Protein AF-A0A949AJJ7-F1 (afdb_monomer_lite)

Structure (mmCIF, N/CA/C/O backbone):
data_AF-A0A949AJJ7-F1
#
_entry.id   AF-A0A949AJJ7-F1
#
loop_
_atom_site.group_PDB
_atom_site.id
_atom_site.type_symbol
_atom_site.label_atom_id
_atom_site.label_alt_id
_atom_site.label_comp_id
_atom_site.label_asym_id
_atom_site.label_entity_id
_atom_site.label_seq_id
_atom_site.pdbx_PDB_ins_code
_atom_site.Cartn_x
_atom_site.Cartn_y
_atom_site.Cartn_z
_atom_site.occupancy
_atom_site.B_iso_or_equiv
_atom_site.auth_seq_id
_atom_site.auth_comp_id
_atom_site.auth_asym_id
_atom_site.auth_atom_id
_atom_site.pdbx_PDB_model_num
ATOM 1 N N . VAL A 1 1 ? 8.429 0.109 -3.613 1.00 71.19 1 VAL A N 1
ATOM 2 C CA . VAL A 1 1 ? 9.277 0.999 -2.785 1.00 71.19 1 VAL A CA 1
ATOM 3 C C . VAL A 1 1 ? 9.695 0.328 -1.485 1.00 71.19 1 VAL A C 1
ATOM 5 O O . VAL A 1 1 ? 10.880 0.105 -1.326 1.00 71.19 1 VAL A O 1
ATOM 8 N N . SER A 1 2 ? 8.777 -0.095 -0.610 1.00 69.06 2 SER A N 1
ATOM 9 C CA . SER A 1 2 ? 9.140 -0.701 0.688 1.00 69.06 2 SER A CA 1
ATOM 10 C C . SER A 1 2 ? 9.961 -1.994 0.579 1.00 69.06 2 SER A C 1
ATOM 12 O O . SER A 1 2 ? 10.876 -2.199 1.363 1.00 69.06 2 SER A O 1
ATOM 14 N N . ILE A 1 3 ? 9.697 -2.833 -0.430 1.00 7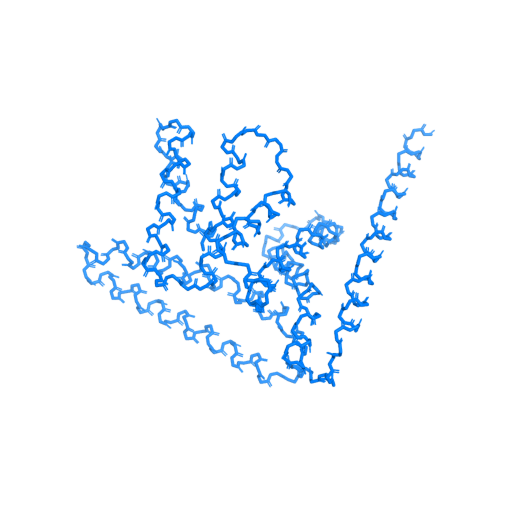3.50 3 ILE A N 1
ATOM 15 C CA . ILE A 1 3 ? 10.516 -4.030 -0.711 1.00 73.50 3 ILE A CA 1
ATOM 16 C C . ILE A 1 3 ? 11.937 -3.627 -1.114 1.00 73.50 3 ILE A C 1
ATOM 18 O O . ILE A 1 3 ? 12.900 -4.139 -0.562 1.00 73.50 3 ILE A O 1
ATOM 22 N N . VAL A 1 4 ? 12.059 -2.654 -2.021 1.00 73.62 4 VAL A N 1
ATOM 23 C CA . VAL A 1 4 ? 13.347 -2.108 -2.475 1.00 73.62 4 VAL A CA 1
ATOM 24 C C . VAL A 1 4 ? 14.113 -1.499 -1.292 1.00 73.62 4 VAL A C 1
ATOM 26 O O . VAL A 1 4 ? 15.288 -1.790 -1.102 1.00 73.62 4 VAL A O 1
ATOM 29 N N . ALA A 1 5 ? 13.427 -0.730 -0.440 1.00 71.19 5 ALA A N 1
ATOM 30 C CA . ALA A 1 5 ? 13.982 -0.188 0.797 1.00 71.19 5 ALA A CA 1
ATOM 31 C C . ALA A 1 5 ? 14.486 -1.295 1.731 1.00 71.19 5 ALA A C 1
ATOM 33 O O . ALA A 1 5 ? 15.585 -1.187 2.263 1.00 71.19 5 ALA A O 1
ATOM 34 N N . GLY A 1 6 ? 13.710 -2.370 1.902 1.00 68.88 6 GLY A N 1
ATOM 35 C CA . GLY A 1 6 ? 14.094 -3.536 2.695 1.00 68.88 6 GLY A CA 1
ATOM 36 C C . GLY A 1 6 ? 15.325 -4.250 2.136 1.00 68.88 6 GLY A C 1
ATOM 37 O O . GLY A 1 6 ? 16.236 -4.563 2.897 1.00 68.88 6 GLY A O 1
ATOM 38 N N . CYS A 1 7 ? 15.396 -4.448 0.817 1.00 72.94 7 CYS A N 1
ATOM 39 C CA . CYS A 1 7 ? 16.563 -5.024 0.148 1.00 72.94 7 CYS A CA 1
ATOM 40 C C . CYS A 1 7 ? 17.815 -4.165 0.359 1.00 72.94 7 CYS A C 1
ATOM 42 O O . CYS A 1 7 ? 18.849 -4.693 0.762 1.00 72.94 7 CYS A O 1
ATOM 44 N N . PHE A 1 8 ? 17.721 -2.847 0.165 1.00 74.19 8 PHE A N 1
ATOM 45 C CA . PHE A 1 8 ? 18.841 -1.938 0.415 1.00 74.19 8 PHE A CA 1
ATOM 46 C C . PHE A 1 8 ? 19.249 -1.914 1.885 1.00 74.19 8 PHE A C 1
ATOM 48 O O . PHE A 1 8 ? 20.431 -2.025 2.197 1.00 74.19 8 PHE A O 1
ATOM 55 N N . TYR A 1 9 ? 18.284 -1.834 2.800 1.00 72.12 9 TYR A N 1
ATOM 56 C CA . TYR A 1 9 ? 18.560 -1.865 4.230 1.00 72.12 9 TYR A CA 1
ATOM 57 C C . TYR A 1 9 ? 19.260 -3.169 4.640 1.00 72.12 9 TYR A C 1
ATOM 59 O O . TYR A 1 9 ? 20.210 -3.144 5.421 1.00 72.12 9 TYR A O 1
ATOM 67 N N . MET A 1 10 ? 18.839 -4.309 4.083 1.00 70.06 10 MET A N 1
ATOM 68 C CA . MET A 1 10 ? 19.471 -5.608 4.316 1.00 70.06 10 MET A CA 1
ATOM 69 C C . MET A 1 10 ? 20.881 -5.677 3.718 1.00 70.06 10 MET A C 1
ATOM 71 O O . MET A 1 10 ? 21.786 -6.170 4.383 1.00 70.06 10 MET A O 1
ATOM 75 N N . PHE A 1 11 ? 21.096 -5.122 2.524 1.00 73.75 11 PHE A N 1
ATOM 76 C CA . PHE A 1 11 ? 22.423 -5.006 1.917 1.00 73.75 11 PHE A CA 1
ATOM 77 C C . PHE A 1 11 ? 23.372 -4.177 2.796 1.00 73.75 11 PHE A C 1
ATOM 79 O O . PHE A 1 11 ? 24.452 -4.637 3.163 1.00 73.75 11 PHE A O 1
ATOM 86 N N . PHE A 1 12 ? 22.933 -3.002 3.254 1.00 68.38 12 PHE A N 1
ATOM 87 C CA . PHE A 1 12 ? 23.712 -2.181 4.183 1.00 68.38 12 PHE A CA 1
ATOM 88 C C . PHE A 1 12 ? 23.853 -2.811 5.569 1.00 68.38 12 PHE A C 1
ATOM 90 O O . PHE A 1 12 ? 24.781 -2.467 6.297 1.00 68.38 12 PHE A O 1
ATOM 97 N N . ARG A 1 13 ? 22.982 -3.749 5.963 1.00 64.81 13 ARG A N 1
ATOM 98 C CA . ARG A 1 13 ? 23.118 -4.483 7.228 1.00 64.81 13 ARG A CA 1
ATOM 99 C C . ARG A 1 13 ? 24.373 -5.357 7.248 1.00 64.81 13 ARG A C 1
ATOM 101 O O . ARG A 1 13 ? 24.960 -5.467 8.321 1.00 64.81 13 ARG A O 1
ATOM 108 N N . ILE A 1 14 ? 24.777 -5.906 6.101 1.00 68.94 14 ILE A N 1
ATOM 109 C CA . ILE A 1 14 ? 25.969 -6.759 5.945 1.00 68.94 14 ILE A CA 1
ATOM 110 C C . ILE A 1 14 ? 27.259 -5.953 6.181 1.00 68.94 14 ILE A C 1
ATOM 112 O O . ILE A 1 14 ? 28.246 -6.493 6.668 1.00 68.94 14 ILE A O 1
ATOM 116 N N . LEU A 1 15 ? 27.238 -4.643 5.918 1.00 69.56 15 LEU A N 1
ATOM 117 C CA . LEU A 1 15 ? 28.368 -3.751 6.178 1.00 69.56 15 LEU A CA 1
ATOM 118 C C . LEU A 1 15 ? 28.414 -3.324 7.666 1.00 69.56 15 LEU A C 1
ATOM 120 O O . LEU A 1 15 ? 27.376 -2.943 8.229 1.00 69.56 15 LEU A O 1
ATOM 124 N N . PRO A 1 16 ? 29.588 -3.317 8.328 1.00 63.25 16 PRO A N 1
ATOM 125 C CA . PRO A 1 16 ? 29.749 -2.909 9.729 1.00 63.25 16 PRO A CA 1
ATOM 126 C C . PRO A 1 16 ? 29.735 -1.374 9.886 1.00 63.25 16 PRO A C 1
ATOM 128 O O . PRO A 1 16 ? 30.702 -0.758 10.313 1.00 63.25 16 PRO A O 1
ATOM 131 N N . ILE A 1 17 ? 28.631 -0.732 9.496 1.00 74.75 17 ILE A N 1
ATOM 132 C CA . ILE A 1 17 ? 28.455 0.730 9.508 1.00 74.75 17 ILE A CA 1
ATOM 133 C C . ILE A 1 17 ? 27.522 1.159 10.662 1.00 74.75 17 ILE A C 1
ATOM 135 O O . ILE A 1 17 ? 26.619 0.416 11.061 1.00 74.75 17 ILE A O 1
ATOM 139 N N . ASN A 1 18 ? 27.684 2.385 11.172 1.00 77.38 18 ASN A N 1
ATOM 140 C CA . ASN A 1 18 ? 26.778 2.987 12.159 1.00 77.38 18 ASN A CA 1
ATOM 141 C C . ASN A 1 18 ? 25.320 3.045 11.657 1.00 77.38 18 ASN A C 1
ATOM 143 O O . ASN A 1 18 ? 25.056 3.366 10.495 1.00 77.38 18 ASN A O 1
ATOM 147 N N . ARG A 1 19 ? 24.350 2.797 12.555 1.00 72.19 19 ARG A N 1
ATOM 148 C CA . ARG A 1 19 ? 22.903 2.747 12.237 1.00 72.19 19 ARG A CA 1
ATOM 149 C C . ARG A 1 19 ? 22.411 3.971 11.452 1.00 72.19 19 ARG A C 1
ATOM 151 O O . ARG A 1 19 ? 21.684 3.813 10.474 1.00 72.19 19 ARG A O 1
ATOM 158 N N . LYS A 1 20 ? 22.858 5.174 11.834 1.00 77.62 20 LYS A N 1
ATOM 159 C CA . LYS A 1 20 ? 22.484 6.441 11.178 1.00 77.62 20 LYS A CA 1
ATOM 160 C C . LYS A 1 20 ? 22.962 6.515 9.722 1.00 77.62 20 LYS A C 1
ATOM 162 O O . LYS A 1 20 ? 22.193 6.892 8.846 1.00 77.62 20 LYS A O 1
ATOM 167 N N . CYS A 1 21 ? 24.189 6.080 9.439 1.00 78.44 21 CYS A N 1
ATOM 168 C CA . CYS A 1 21 ? 24.739 6.080 8.081 1.00 78.44 21 CYS A CA 1
ATOM 169 C C . CYS A 1 21 ? 24.027 5.067 7.167 1.00 78.44 21 CYS A C 1
ATOM 171 O O . CYS A 1 21 ? 23.777 5.374 6.003 1.00 78.44 21 CYS A O 1
ATOM 173 N N . LYS A 1 22 ? 23.620 3.900 7.692 1.00 78.38 22 LYS A N 1
ATOM 174 C CA . LYS A 1 22 ? 22.804 2.922 6.938 1.00 78.38 22 LYS A CA 1
ATOM 175 C C . LYS A 1 22 ? 21.455 3.510 6.522 1.00 78.38 22 LYS A C 1
ATOM 177 O O . LYS A 1 22 ? 21.022 3.345 5.383 1.00 78.38 22 LYS A O 1
ATOM 182 N N . LEU A 1 23 ? 20.810 4.222 7.445 1.00 77.12 23 LEU A N 1
ATOM 183 C CA . LEU A 1 23 ? 19.541 4.906 7.210 1.00 77.12 23 LEU A CA 1
ATOM 184 C C . LEU A 1 23 ? 19.667 5.996 6.144 1.00 77.12 23 LEU A C 1
ATOM 186 O O . LEU A 1 23 ? 18.913 5.978 5.175 1.00 77.12 23 LEU A O 1
ATOM 190 N N . ILE A 1 24 ? 20.657 6.882 6.274 1.00 83.00 24 ILE A N 1
ATOM 191 C CA . ILE A 1 24 ? 20.912 7.951 5.297 1.00 83.00 24 ILE A CA 1
ATOM 192 C C . ILE A 1 24 ? 21.184 7.361 3.909 1.00 83.00 24 ILE A C 1
ATOM 194 O O . ILE A 1 24 ? 20.590 7.798 2.927 1.00 83.00 24 ILE A O 1
ATOM 198 N N . SER A 1 25 ? 22.014 6.319 3.821 1.00 81.06 25 SER A N 1
ATOM 199 C CA . SER A 1 25 ? 22.319 5.672 2.542 1.00 81.06 25 SER A CA 1
ATOM 200 C C . SER A 1 25 ? 21.083 5.027 1.900 1.00 81.06 25 SER A C 1
ATOM 202 O O . SER A 1 25 ? 20.861 5.165 0.697 1.00 81.06 25 SER A O 1
ATOM 204 N N . THR A 1 26 ? 20.214 4.412 2.709 1.00 82.62 26 THR A N 1
ATOM 205 C CA . THR A 1 26 ? 18.933 3.861 2.235 1.00 82.62 26 THR A CA 1
ATOM 206 C C . THR A 1 26 ? 18.016 4.965 1.698 1.00 82.62 26 THR A C 1
ATOM 208 O O . THR A 1 26 ? 17.399 4.787 0.650 1.00 82.62 26 THR A O 1
ATOM 211 N N . VAL A 1 27 ? 17.944 6.122 2.367 1.00 84.56 27 VAL A N 1
ATOM 212 C CA . VAL A 1 27 ? 17.150 7.277 1.907 1.00 84.56 27 VAL A CA 1
ATOM 213 C C . VAL A 1 27 ? 17.670 7.811 0.571 1.00 84.56 27 VAL A C 1
ATOM 215 O O . VAL A 1 27 ? 16.876 8.014 -0.345 1.00 84.56 27 VAL A O 1
ATOM 218 N N . ILE A 1 28 ? 18.988 7.975 0.426 1.00 86.25 28 ILE A N 1
ATOM 219 C CA . ILE A 1 28 ? 19.611 8.432 -0.828 1.00 86.25 28 ILE A CA 1
ATOM 220 C C . ILE A 1 28 ? 19.280 7.469 -1.976 1.00 86.25 28 ILE A C 1
ATOM 222 O O . ILE A 1 28 ? 18.846 7.904 -3.042 1.00 86.25 28 ILE A O 1
ATOM 226 N N . MET A 1 29 ? 19.403 6.159 -1.748 1.00 82.50 29 MET A N 1
ATOM 227 C CA . MET A 1 29 ? 19.059 5.148 -2.753 1.00 82.50 29 MET A CA 1
ATOM 228 C C . MET A 1 29 ? 17.575 5.164 -3.135 1.00 82.50 29 MET A C 1
ATOM 230 O O . MET A 1 29 ? 17.235 4.972 -4.301 1.00 82.50 29 MET A O 1
ATOM 234 N N . LEU A 1 30 ? 16.675 5.420 -2.184 1.00 84.00 30 LEU A N 1
ATOM 235 C CA . LEU A 1 30 ? 15.245 5.539 -2.476 1.00 84.00 30 LEU A CA 1
ATOM 236 C C . LEU A 1 30 ?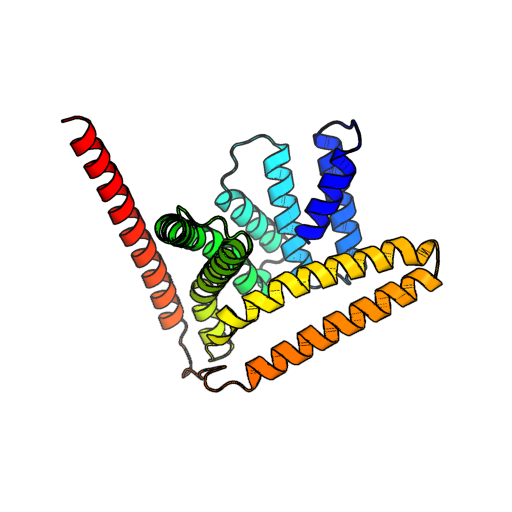 14.917 6.773 -3.320 1.00 84.00 30 LEU A C 1
ATOM 238 O O . LEU A 1 30 ? 14.052 6.693 -4.194 1.00 84.00 30 LEU A O 1
ATOM 242 N N . LEU A 1 31 ? 15.611 7.890 -3.095 1.00 85.50 31 LEU A N 1
ATOM 243 C CA . LEU A 1 31 ? 15.480 9.085 -3.928 1.00 85.50 31 LEU A CA 1
ATOM 244 C C . LEU A 1 31 ? 16.012 8.835 -5.343 1.00 85.50 31 LEU A C 1
ATOM 246 O O . LEU A 1 31 ? 15.333 9.176 -6.309 1.00 85.50 31 LEU A O 1
ATOM 250 N N . ALA A 1 32 ? 17.155 8.158 -5.480 1.00 83.06 32 ALA A N 1
ATOM 251 C CA . ALA A 1 32 ? 17.673 7.742 -6.783 1.00 83.06 32 ALA A CA 1
ATOM 252 C C . ALA A 1 32 ? 16.682 6.817 -7.515 1.00 83.06 32 ALA A C 1
ATOM 254 O O . ALA A 1 32 ? 16.352 7.055 -8.675 1.00 83.06 32 ALA A O 1
ATOM 255 N N . TYR A 1 33 ? 16.119 5.822 -6.820 1.00 81.75 33 TYR A N 1
ATOM 256 C CA . TYR A 1 33 ? 15.073 4.950 -7.366 1.00 81.75 33 TYR A CA 1
ATOM 257 C C . TYR A 1 33 ? 13.841 5.742 -7.835 1.00 81.75 33 TYR A C 1
ATOM 259 O O . TYR A 1 33 ? 13.283 5.452 -8.890 1.00 81.75 33 TYR A O 1
ATOM 267 N N . MET A 1 34 ? 13.411 6.754 -7.077 1.00 84.69 34 MET A N 1
ATOM 268 C CA . MET A 1 34 ? 12.271 7.598 -7.447 1.00 84.69 34 MET A CA 1
ATOM 269 C C . MET A 1 34 ? 12.509 8.366 -8.756 1.00 84.69 34 MET A C 1
ATOM 271 O O . MET A 1 34 ? 11.575 8.505 -9.545 1.00 84.69 34 MET A O 1
ATOM 275 N N . ILE A 1 35 ? 13.740 8.830 -8.990 1.00 83.50 35 ILE A N 1
ATOM 276 C CA . ILE A 1 35 ? 14.135 9.520 -10.227 1.00 83.50 35 ILE A CA 1
ATOM 277 C C . ILE A 1 35 ? 14.135 8.541 -11.409 1.00 83.50 35 ILE A C 1
ATOM 279 O O . ILE A 1 35 ? 13.588 8.854 -12.461 1.00 83.50 35 ILE A O 1
ATOM 283 N N . VAL A 1 36 ? 14.673 7.330 -11.222 1.00 79.06 36 VAL A N 1
ATOM 284 C CA . VAL A 1 36 ? 14.736 6.295 -12.274 1.00 79.06 36 VAL A CA 1
ATOM 285 C C . VAL A 1 36 ? 13.344 5.838 -12.729 1.00 79.06 36 VAL A C 1
ATOM 287 O O . VAL A 1 36 ? 13.151 5.536 -13.900 1.00 79.06 36 VAL A O 1
ATOM 290 N N . VAL A 1 37 ? 12.356 5.799 -11.828 1.00 76.38 37 VAL A N 1
ATOM 291 C CA . VAL A 1 37 ? 10.984 5.329 -12.126 1.00 76.38 37 VAL A CA 1
ATOM 292 C C . VAL A 1 37 ? 10.052 6.474 -12.575 1.00 76.38 37 VAL A C 1
ATOM 294 O O . VAL A 1 37 ? 8.833 6.385 -12.433 1.00 76.38 37 VAL A O 1
ATOM 297 N N . GLU A 1 38 ? 10.613 7.557 -13.124 1.00 71.06 38 GLU A N 1
ATOM 298 C CA . GLU A 1 38 ? 9.875 8.685 -13.724 1.00 71.06 38 GLU A CA 1
ATOM 299 C C . GLU A 1 38 ? 8.872 9.364 -12.771 1.00 71.06 38 GLU A C 1
ATOM 301 O O . GLU A 1 38 ? 7.767 9.721 -13.176 1.00 71.06 38 GLU A O 1
ATOM 306 N N . THR A 1 39 ? 9.214 9.486 -11.480 1.00 73.56 39 THR A N 1
ATOM 307 C CA . THR A 1 39 ? 8.451 10.271 -10.482 1.00 73.56 39 THR A CA 1
ATOM 308 C C . THR A 1 39 ? 6.927 10.074 -10.520 1.00 73.56 39 THR A C 1
ATOM 310 O O . THR A 1 39 ? 6.148 10.994 -10.265 1.00 73.56 39 THR A O 1
ATOM 313 N N . ARG A 1 40 ? 6.459 8.845 -10.782 1.00 79.56 40 ARG A N 1
ATOM 314 C CA . ARG A 1 40 ? 5.019 8.545 -10.793 1.00 79.56 40 ARG A CA 1
ATOM 315 C C . ARG A 1 40 ? 4.389 8.906 -9.437 1.00 79.56 40 ARG A C 1
ATOM 317 O O . ARG A 1 40 ? 4.968 8.553 -8.404 1.00 79.56 40 ARG A O 1
ATOM 324 N N . PRO A 1 41 ? 3.173 9.487 -9.388 1.00 75.56 41 PRO A N 1
ATOM 325 C CA . PRO A 1 41 ? 2.551 9.938 -8.135 1.00 75.56 41 PRO A CA 1
ATOM 326 C C . PRO A 1 41 ? 2.469 8.859 -7.042 1.00 75.56 41 PRO A C 1
ATOM 328 O O . PRO A 1 41 ? 2.693 9.126 -5.863 1.00 75.56 41 PRO A O 1
ATOM 331 N N . SER A 1 42 ? 2.214 7.605 -7.430 1.00 78.94 42 SER A N 1
ATOM 332 C CA . SER A 1 42 ? 2.205 6.463 -6.504 1.00 78.94 42 SER A CA 1
ATOM 333 C C . SER A 1 42 ? 3.586 6.174 -5.897 1.00 78.94 42 SER A C 1
ATOM 335 O O . SER A 1 42 ? 3.675 5.831 -4.717 1.00 78.94 42 SER A O 1
ATOM 337 N N . VAL A 1 43 ? 4.660 6.348 -6.675 1.00 81.38 43 VAL A N 1
ATOM 338 C CA . VAL A 1 43 ? 6.040 6.133 -6.221 1.00 81.38 43 VAL A CA 1
ATOM 339 C C . VAL A 1 43 ? 6.462 7.246 -5.273 1.00 81.38 43 VAL A C 1
ATOM 341 O O . VAL A 1 43 ? 6.981 6.929 -4.210 1.00 81.38 43 VAL A O 1
ATOM 344 N N . ILE A 1 44 ? 6.168 8.514 -5.586 1.00 83.06 44 ILE A N 1
ATOM 345 C CA . ILE A 1 44 ? 6.479 9.658 -4.709 1.00 83.06 44 ILE A CA 1
ATOM 346 C C . ILE A 1 44 ? 5.883 9.442 -3.316 1.00 83.06 44 ILE A C 1
ATOM 348 O O . ILE A 1 44 ? 6.607 9.480 -2.322 1.00 83.06 44 ILE A O 1
ATOM 352 N N . ARG A 1 45 ? 4.579 9.143 -3.233 1.00 82.19 45 ARG A N 1
ATOM 353 C CA . ARG A 1 45 ? 3.902 8.923 -1.944 1.00 82.19 45 ARG A CA 1
ATOM 354 C C . ARG A 1 45 ? 4.520 7.765 -1.170 1.00 82.19 45 ARG A C 1
ATOM 356 O O . ARG A 1 45 ? 4.844 7.916 0.004 1.00 82.19 45 ARG A O 1
ATOM 363 N N . ALA A 1 46 ? 4.748 6.633 -1.835 1.00 80.69 46 ALA A N 1
ATOM 364 C CA . ALA A 1 46 ? 5.362 5.469 -1.208 1.00 80.69 46 ALA A CA 1
ATOM 365 C C . ALA A 1 46 ? 6.803 5.745 -0.734 1.00 80.69 46 ALA A C 1
ATOM 367 O O . ALA A 1 46 ? 7.203 5.242 0.316 1.00 80.69 46 ALA A O 1
ATOM 368 N N . THR A 1 47 ? 7.575 6.552 -1.466 1.00 84.62 47 THR A N 1
ATOM 369 C CA . THR A 1 47 ? 8.924 6.990 -1.078 1.00 84.62 47 THR A CA 1
ATOM 370 C C . THR A 1 47 ? 8.872 7.901 0.142 1.00 84.62 47 THR A C 1
ATOM 372 O O . THR A 1 47 ? 9.549 7.609 1.123 1.00 84.62 47 THR A O 1
ATOM 375 N N . VAL A 1 48 ? 8.017 8.929 0.150 1.00 86.00 48 VAL A N 1
ATOM 376 C CA . VAL A 1 48 ? 7.868 9.843 1.298 1.00 86.00 48 VAL A CA 1
ATOM 377 C C . VAL A 1 48 ? 7.409 9.098 2.555 1.00 86.00 48 VAL A C 1
ATOM 379 O O . VAL A 1 48 ? 7.986 9.289 3.626 1.00 86.00 48 VAL A O 1
ATOM 382 N N . MET A 1 49 ? 6.437 8.190 2.432 1.00 82.69 49 MET A N 1
ATOM 383 C CA . MET A 1 49 ? 5.998 7.318 3.530 1.00 82.69 49 MET A CA 1
ATOM 384 C C . MET A 1 49 ? 7.130 6.418 4.043 1.00 82.69 49 MET A C 1
ATOM 386 O O . MET A 1 49 ? 7.306 6.249 5.245 1.00 82.69 49 MET A O 1
ATOM 390 N N . THR A 1 50 ? 7.929 5.843 3.142 1.00 83.06 50 THR A N 1
ATOM 391 C CA . THR A 1 50 ? 9.049 4.979 3.543 1.00 83.06 50 THR A CA 1
ATOM 392 C C . THR A 1 50 ? 10.133 5.784 4.263 1.00 83.06 50 THR A C 1
ATOM 394 O O . THR A 1 50 ? 10.634 5.343 5.293 1.00 83.06 50 THR A O 1
ATOM 397 N N . ILE A 1 51 ? 10.466 6.979 3.769 1.00 86.25 51 ILE A N 1
ATOM 398 C CA . ILE A 1 51 ? 11.459 7.867 4.388 1.00 86.25 51 ILE A CA 1
ATOM 399 C C . ILE A 1 51 ? 11.001 8.308 5.780 1.00 86.25 51 ILE A C 1
ATOM 401 O O . ILE A 1 51 ? 11.787 8.256 6.718 1.00 86.25 51 ILE A O 1
ATOM 405 N N . THR A 1 52 ? 9.737 8.698 5.943 1.00 83.62 52 THR A N 1
ATOM 406 C CA . THR A 1 52 ? 9.200 9.120 7.248 1.00 83.62 52 THR A CA 1
ATOM 407 C C . THR A 1 52 ? 9.236 8.000 8.282 1.00 83.62 52 THR A C 1
ATOM 409 O O . THR A 1 52 ? 9.692 8.231 9.399 1.00 83.62 52 THR A O 1
ATOM 412 N N . VAL A 1 53 ? 8.874 6.769 7.906 1.00 80.81 53 VAL A N 1
ATOM 413 C CA . VAL A 1 53 ? 9.018 5.599 8.790 1.00 80.81 53 VAL A CA 1
ATOM 414 C C . VAL A 1 53 ? 10.486 5.339 9.144 1.00 80.81 53 VAL A C 1
ATOM 416 O O . VAL A 1 53 ? 10.806 5.104 10.308 1.00 80.81 53 VAL A O 1
ATOM 419 N N . LEU A 1 54 ? 11.397 5.416 8.169 1.00 79.75 54 LEU A N 1
ATOM 420 C CA . LEU A 1 54 ? 12.835 5.252 8.407 1.00 79.75 54 LEU A CA 1
ATOM 421 C C . LEU A 1 54 ? 13.386 6.327 9.357 1.00 79.75 54 LEU A C 1
ATOM 423 O O . LEU A 1 54 ? 14.177 6.005 10.241 1.00 79.75 54 LEU A O 1
ATOM 427 N N . LEU A 1 55 ? 12.944 7.578 9.227 1.00 81.44 55 LEU A N 1
ATOM 428 C CA . LEU A 1 55 ? 13.296 8.661 10.148 1.00 81.44 55 LEU A CA 1
ATOM 429 C C . LEU A 1 55 ? 12.756 8.406 11.559 1.00 81.44 55 LEU A C 1
ATOM 431 O O . LEU A 1 55 ? 13.487 8.611 12.523 1.00 81.44 55 LEU A O 1
ATOM 435 N N . GLY A 1 56 ? 11.527 7.900 11.694 1.00 75.62 56 GLY A N 1
ATOM 436 C CA . GLY A 1 56 ? 10.971 7.491 12.987 1.00 75.62 56 GLY A CA 1
ATOM 437 C C . GLY A 1 56 ? 11.840 6.448 13.692 1.00 75.62 56 GLY A C 1
ATOM 438 O O . GLY A 1 56 ? 12.173 6.608 14.865 1.00 75.62 56 GLY A O 1
ATOM 439 N N . ILE A 1 57 ? 12.305 5.441 12.945 1.00 74.81 57 ILE A N 1
ATOM 440 C CA . ILE A 1 57 ? 13.243 4.423 13.443 1.00 74.81 57 ILE A CA 1
ATOM 441 C C . ILE A 1 57 ? 14.599 5.050 13.808 1.00 74.81 57 ILE A C 1
ATOM 443 O O . ILE A 1 57 ? 15.194 4.684 14.819 1.00 74.81 57 ILE A O 1
ATOM 447 N N . ALA A 1 58 ? 15.096 6.001 13.008 1.00 74.44 58 ALA A N 1
ATOM 448 C CA . ALA A 1 58 ? 16.379 6.674 13.231 1.00 74.44 58 ALA A CA 1
ATOM 449 C C . ALA A 1 58 ? 16.428 7.479 14.536 1.00 74.44 58 ALA A C 1
ATOM 451 O O . ALA A 1 58 ? 17.499 7.635 15.123 1.00 74.44 58 ALA A O 1
ATOM 452 N N . ILE A 1 59 ? 15.279 8.007 14.954 1.00 78.50 59 ILE A N 1
ATOM 453 C CA . ILE A 1 59 ? 15.132 8.839 16.150 1.00 78.50 59 ILE A CA 1
ATOM 454 C C . ILE A 1 59 ? 14.992 7.961 17.416 1.00 78.50 59 ILE A C 1
ATOM 456 O O . ILE A 1 59 ? 14.921 8.500 18.513 1.00 78.50 59 ILE A O 1
ATOM 460 N N . GLU A 1 60 ? 14.992 6.621 17.288 1.00 64.06 60 GLU A N 1
ATOM 461 C CA . GLU A 1 60 ? 14.853 5.633 18.386 1.00 64.06 60 GLU A CA 1
ATOM 462 C C . GLU A 1 60 ? 13.667 5.911 19.329 1.00 64.06 60 GLU A C 1
ATOM 464 O O . GLU A 1 60 ? 13.605 5.430 20.458 1.00 64.06 60 GLU A O 1
ATOM 469 N N . ARG A 1 61 ? 12.684 6.674 18.850 1.00 58.75 61 ARG A N 1
ATOM 470 C CA . ARG A 1 61 ? 11.470 6.998 19.588 1.00 58.75 61 ARG A CA 1
ATOM 471 C C . ARG A 1 61 ? 10.432 5.929 19.287 1.00 58.75 61 ARG A C 1
ATOM 473 O O . ARG A 1 61 ? 10.278 5.553 18.121 1.00 58.75 61 ARG A O 1
ATOM 480 N N . GLU A 1 62 ? 9.700 5.494 20.314 1.00 55.78 62 GLU A N 1
ATOM 481 C CA . GLU A 1 62 ? 8.461 4.718 20.176 1.00 55.78 62 GLU A CA 1
ATOM 482 C C . GLU A 1 62 ? 7.462 5.540 19.362 1.00 55.78 62 GLU A C 1
ATOM 484 O O . GLU A 1 62 ? 6.667 6.327 19.869 1.00 55.78 62 GLU A O 1
ATOM 489 N N . SER A 1 63 ? 7.611 5.471 18.049 1.00 59.16 63 SER A N 1
ATOM 490 C CA . SER A 1 63 ? 6.823 6.239 17.120 1.00 59.16 63 SER A CA 1
ATOM 491 C C . SER A 1 63 ? 5.658 5.375 16.707 1.00 59.16 63 SER A C 1
ATOM 493 O O . SER A 1 63 ? 5.809 4.398 15.973 1.00 59.16 63 SER A O 1
ATOM 495 N N . ASP A 1 64 ? 4.481 5.752 17.192 1.00 74.56 64 ASP A N 1
ATOM 496 C CA . ASP A 1 64 ? 3.244 5.130 16.759 1.00 74.56 64 ASP A CA 1
ATOM 497 C C . ASP A 1 64 ? 3.137 5.219 15.236 1.00 74.56 64 ASP A C 1
ATOM 499 O O . ASP A 1 64 ? 3.321 6.281 14.633 1.00 74.56 64 ASP A O 1
ATOM 503 N N . PHE A 1 65 ? 2.812 4.092 14.601 1.00 77.81 65 PHE A N 1
ATOM 504 C CA . PHE A 1 65 ? 2.664 4.002 13.148 1.00 77.81 65 PHE A CA 1
ATOM 505 C C . PHE A 1 65 ? 1.698 5.069 12.604 1.00 77.81 65 PHE A C 1
ATOM 507 O O . PHE A 1 65 ? 1.958 5.678 11.568 1.00 77.81 65 PHE A O 1
ATOM 514 N N . THR A 1 66 ? 0.626 5.364 13.347 1.00 79.06 66 THR A N 1
ATOM 515 C CA . THR A 1 66 ? -0.333 6.435 13.039 1.00 79.06 66 THR A CA 1
ATOM 516 C C . THR A 1 66 ? 0.341 7.803 12.916 1.00 79.06 66 THR A C 1
ATOM 518 O O . THR A 1 66 ? 0.037 8.550 11.987 1.00 79.06 66 THR A O 1
ATOM 521 N N . SER A 1 67 ? 1.282 8.114 13.808 1.00 83.88 67 SER A N 1
ATOM 522 C CA . SER A 1 67 ? 2.023 9.380 13.818 1.00 83.88 67 SER A CA 1
ATOM 523 C C . SER A 1 67 ? 2.983 9.489 12.633 1.00 83.88 67 SER A C 1
ATOM 525 O O . SER A 1 67 ? 3.157 10.566 12.071 1.00 83.88 67 SER A O 1
ATOM 527 N N . MET A 1 68 ? 3.577 8.374 12.200 1.00 83.31 68 MET A N 1
ATOM 528 C CA . MET A 1 68 ? 4.431 8.352 11.007 1.00 83.31 68 MET A CA 1
ATOM 529 C C . MET A 1 68 ? 3.623 8.570 9.726 1.00 83.31 68 MET A C 1
ATOM 531 O O . MET A 1 68 ? 4.026 9.337 8.850 1.00 83.31 68 MET A O 1
ATOM 535 N N . VAL A 1 69 ? 2.447 7.944 9.634 1.00 84.25 69 VAL A N 1
ATOM 536 C CA . VAL A 1 69 ? 1.540 8.127 8.497 1.00 84.25 69 VAL A CA 1
ATOM 537 C C . VAL A 1 69 ? 1.014 9.563 8.449 1.00 84.25 69 VAL A C 1
ATOM 539 O O . VAL A 1 69 ? 1.045 10.169 7.377 1.00 84.25 69 VAL A O 1
ATOM 542 N N . SER A 1 70 ? 0.601 10.147 9.578 1.00 85.56 70 SER A N 1
ATOM 543 C CA . SER A 1 70 ? 0.124 11.537 9.616 1.00 85.56 70 SER A CA 1
ATOM 544 C C . SER A 1 70 ? 1.225 12.538 9.267 1.00 85.56 70 SER A C 1
ATOM 546 O O . SER A 1 70 ? 0.989 13.444 8.470 1.00 85.56 70 SER A O 1
ATOM 548 N N . LEU A 1 71 ? 2.448 12.332 9.765 1.00 87.12 71 LEU A N 1
ATOM 549 C CA . LEU A 1 71 ? 3.603 13.159 9.420 1.00 87.12 71 LEU A CA 1
ATOM 550 C C . LEU A 1 71 ? 3.900 13.088 7.916 1.00 87.12 71 LEU A C 1
ATOM 552 O O . LEU A 1 71 ? 4.100 14.120 7.280 1.00 87.12 71 LEU A O 1
ATOM 556 N N . SER A 1 72 ? 3.851 11.895 7.314 1.00 86.94 72 SER A N 1
ATOM 557 C CA . SER A 1 72 ? 4.029 11.741 5.862 1.00 86.94 72 SER A CA 1
ATOM 558 C C . SER A 1 72 ? 2.965 12.490 5.049 1.00 86.94 72 SER A C 1
ATOM 560 O O . SER A 1 72 ? 3.292 13.103 4.033 1.00 86.94 72 SER A O 1
ATOM 562 N N . ALA A 1 73 ? 1.705 12.469 5.506 1.00 86.31 73 ALA A N 1
ATOM 563 C CA . ALA A 1 73 ? 0.599 13.178 4.866 1.00 86.31 73 ALA A CA 1
AT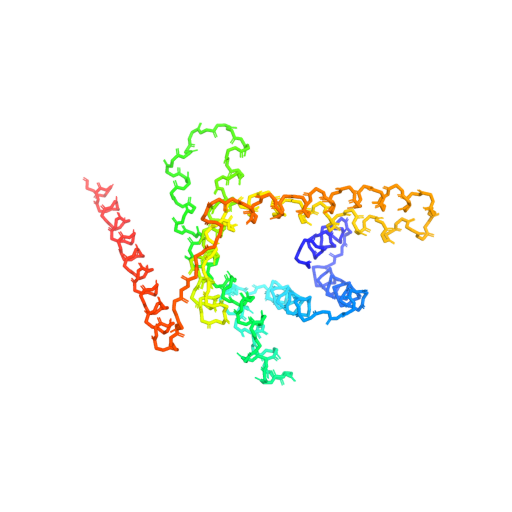OM 564 C C . ALA A 1 73 ? 0.810 14.689 4.944 1.00 86.31 73 ALA A C 1
ATOM 566 O O . ALA A 1 73 ? 0.657 15.389 3.947 1.00 86.31 73 ALA A O 1
ATOM 567 N N . LEU A 1 74 ? 1.220 15.173 6.117 1.00 88.44 74 LEU A N 1
ATOM 568 C CA . LEU A 1 74 ? 1.492 16.579 6.370 1.00 88.44 74 LEU A CA 1
ATOM 569 C C . LEU A 1 74 ? 2.621 17.091 5.467 1.00 88.44 74 LEU A C 1
ATOM 571 O O . LEU A 1 74 ? 2.446 18.119 4.820 1.00 88.44 74 LEU A O 1
ATOM 575 N N . ILE A 1 75 ? 3.729 16.351 5.336 1.00 88.44 75 ILE A N 1
ATOM 576 C CA . ILE A 1 75 ? 4.822 16.711 4.414 1.00 88.44 75 ILE A CA 1
ATOM 577 C C . ILE A 1 75 ? 4.304 16.849 2.976 1.00 88.44 75 ILE A C 1
ATOM 579 O O . ILE A 1 75 ? 4.600 17.836 2.305 1.00 88.44 75 ILE A O 1
ATOM 583 N N . LEU A 1 76 ? 3.516 15.885 2.495 1.00 86.19 76 LEU A N 1
ATOM 584 C CA . LEU A 1 76 ? 2.986 15.917 1.128 1.00 86.19 76 LEU A CA 1
ATOM 585 C C . LEU A 1 76 ? 1.974 17.045 0.897 1.00 86.19 76 LEU A C 1
ATOM 587 O O . LEU A 1 76 ? 1.912 17.569 -0.215 1.00 86.19 76 LEU A O 1
ATOM 591 N N . LEU A 1 77 ? 1.203 17.423 1.918 1.00 87.38 77 LEU A N 1
ATOM 592 C CA . LEU A 1 77 ? 0.257 18.540 1.854 1.00 87.38 77 LEU A CA 1
ATOM 593 C C . LEU A 1 77 ? 0.953 19.903 1.913 1.00 87.38 77 LEU A C 1
ATOM 595 O O . LEU A 1 77 ? 0.486 20.832 1.264 1.00 87.38 77 LEU A O 1
ATOM 599 N N . ILE A 1 78 ? 2.079 20.021 2.627 1.00 90.94 78 ILE A N 1
ATOM 600 C CA . ILE A 1 78 ? 2.913 21.233 2.597 1.00 90.94 78 ILE A CA 1
ATOM 601 C C . ILE A 1 78 ? 3.487 21.451 1.196 1.00 90.94 78 ILE A C 1
ATOM 603 O O . ILE A 1 78 ? 3.492 22.575 0.707 1.00 90.94 78 ILE A O 1
ATOM 607 N N . VAL A 1 79 ? 3.962 20.384 0.544 1.00 86.19 79 VAL A N 1
ATOM 608 C CA . VAL A 1 79 ? 4.516 20.482 -0.816 1.00 86.19 79 VAL A CA 1
ATOM 609 C C . VAL A 1 79 ? 3.425 20.814 -1.832 1.00 86.19 79 VAL A C 1
ATOM 611 O O . VAL A 1 79 ? 3.637 21.648 -2.708 1.00 86.19 79 VAL A O 1
ATOM 614 N N . ASN A 1 80 ? 2.264 20.160 -1.738 1.00 84.25 80 ASN A N 1
ATOM 615 C CA . ASN A 1 80 ? 1.124 20.483 -2.584 1.00 84.25 80 ASN A CA 1
ATOM 616 C C . ASN A 1 80 ? -0.207 20.225 -1.850 1.00 84.25 80 ASN A C 1
ATOM 618 O O . ASN A 1 80 ? -0.597 19.063 -1.683 1.00 84.25 80 ASN A O 1
ATOM 622 N N . PRO A 1 81 ? -0.951 21.280 -1.471 1.00 87.19 81 PRO A N 1
ATOM 623 C CA . PRO A 1 81 ? -2.206 21.136 -0.738 1.00 87.19 81 PRO A CA 1
ATOM 624 C C . PRO A 1 81 ? -3.319 20.500 -1.582 1.00 87.19 81 PRO A C 1
ATOM 626 O O . PRO A 1 81 ? -4.214 19.860 -1.031 1.00 87.19 81 PRO A O 1
ATOM 629 N N . TYR A 1 82 ? -3.244 20.581 -2.917 1.00 87.06 82 TYR A N 1
ATOM 630 C CA . TYR A 1 82 ? -4.219 19.945 -3.809 1.00 87.06 82 TYR A CA 1
ATOM 631 C C . TYR A 1 82 ? -4.157 18.412 -3.772 1.00 87.06 82 TYR A C 1
ATOM 633 O O . TYR A 1 82 ? -5.107 17.758 -4.203 1.00 87.06 82 TYR A O 1
ATOM 641 N N . ASN A 1 83 ? -3.104 17.822 -3.188 1.00 85.75 83 ASN A N 1
ATOM 642 C CA . ASN A 1 83 ? -2.988 16.374 -3.009 1.00 85.75 83 ASN A CA 1
ATOM 643 C C . ASN A 1 83 ? -4.161 15.770 -2.218 1.00 85.75 83 ASN A C 1
ATOM 645 O O . ASN A 1 83 ? -4.446 14.589 -2.387 1.00 85.75 83 ASN A O 1
ATOM 649 N N . ILE A 1 84 ? -4.875 16.548 -1.395 1.00 87.19 84 ILE A N 1
ATOM 650 C CA . ILE A 1 84 ? -6.047 16.049 -0.658 1.00 87.19 84 ILE A CA 1
ATOM 651 C C . ILE A 1 84 ? -7.210 15.641 -1.579 1.00 87.19 84 ILE A C 1
ATOM 653 O O . ILE A 1 84 ? -7.998 14.760 -1.229 1.00 87.19 84 ILE A O 1
ATOM 657 N N . PHE A 1 85 ? -7.300 16.241 -2.768 1.00 86.38 85 PHE A N 1
ATOM 658 C CA . PHE A 1 85 ? -8.321 15.937 -3.773 1.00 86.38 85 PHE A CA 1
ATOM 659 C C . PHE A 1 85 ? -7.863 14.873 -4.780 1.00 86.38 85 PHE A C 1
ATOM 661 O O . PHE A 1 85 ? -8.671 14.394 -5.575 1.00 86.38 85 PHE A O 1
ATOM 668 N N . ASP A 1 86 ? -6.588 14.472 -4.737 1.00 88.75 86 ASP A N 1
ATOM 669 C CA . ASP A 1 86 ? -6.063 13.407 -5.584 1.00 88.75 86 ASP A CA 1
ATOM 670 C C . ASP A 1 86 ? -6.589 12.048 -5.107 1.00 88.75 86 ASP A C 1
ATOM 672 O O . ASP A 1 86 ? -6.314 11.590 -3.994 1.00 88.75 86 ASP A O 1
ATOM 676 N N . ILE A 1 87 ? -7.315 11.364 -5.989 1.00 87.62 87 ILE A N 1
ATOM 677 C CA . ILE A 1 87 ? -7.864 10.025 -5.734 1.00 87.62 87 ILE A CA 1
ATOM 678 C C . ILE A 1 87 ? -6.747 9.050 -5.349 1.00 87.62 87 ILE A C 1
ATOM 680 O O . ILE A 1 87 ? -6.903 8.228 -4.447 1.00 87.62 87 ILE A O 1
ATOM 684 N N . GLY A 1 88 ? -5.585 9.145 -5.997 1.00 86.38 88 GLY A N 1
ATOM 685 C CA . GLY A 1 88 ? -4.446 8.287 -5.704 1.00 86.38 88 GLY A CA 1
ATOM 686 C C . GLY A 1 88 ? -3.894 8.504 -4.295 1.00 86.38 88 GLY A C 1
ATOM 687 O O . GLY A 1 88 ? -3.515 7.529 -3.637 1.00 86.38 88 GLY A O 1
ATOM 688 N N . PHE A 1 89 ? -3.826 9.751 -3.827 1.00 86.25 89 PHE A N 1
ATOM 689 C CA . PHE A 1 89 ? -3.453 10.086 -2.454 1.00 86.25 89 PHE A CA 1
ATOM 690 C C . PHE A 1 89 ? -4.453 9.470 -1.478 1.00 86.25 89 PHE A C 1
ATOM 692 O O . PHE A 1 89 ? -4.047 8.661 -0.642 1.00 86.25 89 PHE A O 1
ATOM 699 N N . GLN A 1 90 ? -5.749 9.740 -1.651 1.00 90.56 90 GLN A N 1
ATOM 700 C CA . GLN A 1 90 ? -6.806 9.207 -0.787 1.00 90.56 90 GLN A CA 1
ATOM 701 C C . GLN A 1 90 ? -6.753 7.678 -0.697 1.00 90.56 90 GLN A C 1
ATOM 703 O O . GLN A 1 90 ? -6.670 7.128 0.401 1.00 90.56 90 GLN A O 1
ATOM 708 N N . LEU A 1 91 ? -6.689 6.985 -1.838 1.00 89.06 91 LEU A N 1
ATOM 709 C CA . LEU A 1 91 ? -6.584 5.527 -1.887 1.00 89.06 91 LEU A CA 1
ATOM 710 C C . LEU A 1 91 ? -5.329 5.017 -1.164 1.00 89.06 91 LEU A C 1
ATOM 712 O O . LEU A 1 91 ? -5.421 4.078 -0.380 1.00 89.06 91 LEU A O 1
ATOM 716 N N . SER A 1 92 ? -4.162 5.638 -1.373 1.00 89.00 92 SER A N 1
ATOM 717 C CA . SER A 1 92 ? -2.906 5.183 -0.747 1.00 89.00 92 SER A CA 1
ATOM 718 C C . SER A 1 92 ? -2.966 5.273 0.782 1.00 89.00 92 SER A C 1
ATOM 720 O O . SER A 1 92 ? -2.578 4.331 1.473 1.00 89.00 92 SER A O 1
ATOM 722 N N . TYR A 1 93 ? -3.470 6.390 1.313 1.00 88.50 93 TYR A N 1
ATOM 723 C CA . TYR A 1 93 ? -3.572 6.611 2.756 1.00 88.50 93 TYR A CA 1
ATOM 724 C C . TYR A 1 93 ? -4.653 5.743 3.396 1.00 88.50 93 TYR A C 1
ATOM 726 O O . TYR A 1 93 ? -4.407 5.122 4.431 1.00 88.50 93 TYR A O 1
ATOM 734 N N . ILE A 1 94 ? -5.815 5.628 2.752 1.00 90.38 94 ILE A N 1
ATOM 735 C CA . ILE A 1 94 ? -6.912 4.788 3.235 1.00 90.38 94 ILE A CA 1
ATOM 736 C C . ILE A 1 94 ? -6.494 3.320 3.241 1.00 90.38 94 ILE A C 1
ATOM 738 O O . ILE A 1 94 ? -6.749 2.647 4.236 1.00 90.38 94 ILE A O 1
ATOM 742 N N . CYS A 1 95 ? -5.780 2.829 2.221 1.00 89.69 95 CYS A N 1
ATOM 743 C CA . CYS A 1 95 ? -5.196 1.483 2.228 1.00 89.69 95 CYS A CA 1
ATOM 744 C C . CYS A 1 95 ? -4.365 1.237 3.493 1.00 89.69 95 CYS A C 1
ATOM 746 O O . CYS A 1 95 ? -4.573 0.246 4.189 1.00 89.69 95 CYS A O 1
ATOM 748 N N . ILE A 1 96 ? -3.433 2.140 3.803 1.00 87.56 96 ILE A N 1
ATOM 749 C CA . ILE A 1 96 ? -2.495 1.973 4.919 1.00 87.56 96 ILE A CA 1
ATOM 750 C C . ILE A 1 96 ? -3.219 2.016 6.266 1.00 87.56 96 ILE A C 1
ATOM 752 O O . ILE A 1 96 ? -3.000 1.140 7.105 1.00 87.56 96 ILE A O 1
ATOM 756 N N . VAL A 1 97 ? -4.105 2.995 6.466 1.00 87.94 97 VAL A N 1
ATOM 757 C CA . VAL A 1 97 ? -4.911 3.109 7.692 1.00 87.94 97 VAL A CA 1
ATOM 758 C C . VAL A 1 97 ? -5.800 1.879 7.865 1.00 87.94 97 VAL A C 1
ATOM 760 O O . VAL A 1 97 ? -5.893 1.334 8.962 1.00 87.94 97 VAL A O 1
ATOM 763 N N . SER A 1 98 ? -6.398 1.391 6.779 1.00 89.50 98 SER A N 1
ATOM 764 C CA . SER A 1 98 ? -7.296 0.234 6.813 1.00 89.50 98 SER A CA 1
ATOM 765 C C . SER A 1 98 ? -6.555 -1.060 7.110 1.00 89.50 98 SER A C 1
ATOM 767 O O . SER A 1 98 ? -7.043 -1.859 7.904 1.00 89.50 98 SER A O 1
ATOM 769 N N . ILE A 1 99 ? -5.347 -1.248 6.566 1.00 87.69 99 ILE A N 1
ATOM 770 C CA . ILE A 1 99 ? -4.469 -2.351 6.974 1.00 87.69 99 ILE A CA 1
ATOM 771 C C . ILE A 1 99 ? -4.193 -2.233 8.471 1.00 87.69 99 ILE A C 1
ATOM 773 O O . ILE A 1 99 ? -4.466 -3.173 9.205 1.00 87.69 99 ILE A O 1
ATOM 777 N N . PHE A 1 100 ? -3.719 -1.087 8.955 1.00 84.56 100 PHE A N 1
ATOM 778 C CA . PHE A 1 100 ? -3.339 -0.949 10.361 1.00 84.56 100 PHE A CA 1
ATOM 779 C C . PHE A 1 100 ? -4.516 -1.142 11.333 1.00 84.56 100 PHE A C 1
ATOM 781 O O . PHE A 1 100 ? -4.341 -1.700 12.414 1.00 84.56 100 PHE A O 1
ATOM 788 N N . TRP A 1 101 ? -5.724 -0.720 10.957 1.00 84.25 101 TRP A N 1
ATOM 789 C CA . TRP A 1 101 ? -6.918 -0.880 11.786 1.00 84.25 101 TRP A CA 1
ATOM 790 C C . TRP A 1 101 ? -7.538 -2.273 11.708 1.00 84.25 101 TRP A C 1
ATOM 792 O O . TRP A 1 101 ? -7.855 -2.837 12.752 1.00 84.25 101 TRP A O 1
ATOM 802 N N . PHE A 1 102 ? -7.719 -2.835 10.510 1.00 84.94 102 PHE A N 1
ATOM 803 C CA . PHE A 1 102 ? -8.470 -4.080 10.321 1.00 84.94 102 PHE A CA 1
ATOM 804 C C . PHE A 1 102 ? -7.600 -5.339 10.319 1.00 84.94 102 PHE A C 1
ATOM 806 O O . PHE A 1 102 ? -8.054 -6.389 10.770 1.00 84.94 102 PHE A O 1
ATOM 813 N N . TYR A 1 103 ? -6.338 -5.263 9.895 1.00 84.38 103 TYR A N 1
ATOM 814 C CA . TYR A 1 103 ? -5.432 -6.415 9.928 1.00 84.38 103 TYR A CA 1
ATOM 815 C C . TYR A 1 103 ? -5.296 -7.073 11.318 1.00 84.38 103 TYR A C 1
ATOM 817 O O . TYR A 1 103 ? -5.471 -8.290 11.391 1.00 84.38 103 TYR A O 1
ATOM 825 N N . PRO A 1 104 ? -5.067 -6.348 12.439 1.00 80.12 104 PRO A N 1
ATOM 826 C CA . PRO A 1 104 ? -4.904 -6.990 13.750 1.00 80.12 104 PRO A CA 1
ATOM 827 C C . PRO A 1 104 ? -6.185 -7.664 14.264 1.00 80.12 104 PRO A C 1
ATOM 829 O O . PRO A 1 104 ? -6.118 -8.545 15.124 1.00 80.12 104 PRO A O 1
ATOM 832 N N . LEU A 1 105 ? -7.357 -7.260 13.760 1.00 78.19 105 LEU A N 1
ATOM 833 C CA . LEU A 1 105 ? -8.630 -7.920 14.047 1.00 78.19 105 LEU A CA 1
ATOM 834 C C . LEU A 1 105 ? -8.678 -9.289 13.362 1.00 78.19 105 LEU A C 1
ATOM 836 O O . LEU A 1 105 ? -8.993 -10.284 14.013 1.00 78.19 105 LEU A O 1
ATOM 840 N N . PHE A 1 106 ? -8.301 -9.351 12.084 1.00 79.56 106 PHE A N 1
ATOM 841 C CA . PHE A 1 106 ? -8.298 -10.587 11.303 1.00 79.56 106 PHE A CA 1
ATOM 842 C C . PHE A 1 106 ? -7.156 -11.542 11.673 1.00 79.56 106 PHE A C 1
ATOM 844 O O . PHE A 1 106 ? -7.375 -12.749 11.713 1.00 79.56 106 PHE A O 1
ATOM 851 N N . GLU A 1 107 ? -5.981 -11.035 12.051 1.00 73.56 107 GLU A N 1
ATOM 852 C CA . GLU A 1 107 ? -4.852 -11.864 12.508 1.00 73.56 107 GLU A CA 1
ATOM 853 C C . GLU A 1 107 ? -5.218 -12.698 13.753 1.00 73.56 107 GLU A C 1
ATOM 855 O O . GLU A 1 107 ? -4.747 -13.821 13.943 1.00 73.56 107 GLU A O 1
ATOM 860 N N . ARG A 1 108 ? -6.103 -12.185 14.618 1.00 69.25 108 ARG A N 1
ATOM 861 C CA . ARG A 1 108 ? -6.605 -12.951 15.771 1.00 69.25 108 ARG A CA 1
ATOM 862 C C . ARG A 1 108 ? -7.501 -14.110 15.347 1.00 69.25 108 ARG A C 1
ATOM 864 O O . ARG A 1 108 ? -7.430 -15.167 15.968 1.00 69.25 108 ARG A O 1
ATOM 871 N N . PHE A 1 109 ? -8.313 -13.922 14.308 1.00 69.00 109 PHE A N 1
ATOM 872 C CA . PHE A 1 109 ? -9.100 -15.005 13.720 1.00 69.00 109 PHE A CA 1
ATOM 873 C C . PHE A 1 109 ? -8.195 -16.044 13.054 1.00 69.00 109 PHE A C 1
ATOM 875 O O . PHE A 1 109 ? -8.397 -17.232 13.272 1.00 69.00 109 PHE A O 1
ATOM 882 N N . GLU A 1 110 ? -7.150 -15.619 12.338 1.00 68.25 110 GLU A N 1
ATOM 883 C CA . GLU A 1 110 ? -6.143 -16.526 11.767 1.00 68.25 110 GLU A CA 1
ATOM 884 C C . GLU A 1 110 ? -5.520 -17.420 12.850 1.00 68.25 110 GLU A C 1
ATOM 886 O O . GLU A 1 110 ? -5.514 -18.645 12.718 1.00 68.25 110 GLU A O 1
ATOM 891 N N . LYS A 1 111 ? -5.062 -16.829 13.962 1.00 67.69 111 LYS A N 1
ATOM 892 C CA . LYS A 1 111 ? -4.467 -17.581 15.082 1.00 67.69 111 LYS A CA 1
ATOM 893 C C . LYS A 1 111 ? -5.461 -18.513 15.779 1.00 67.69 111 LYS A C 1
ATOM 895 O O . LYS A 1 111 ? -5.052 -19.568 16.257 1.00 67.69 111 LYS A O 1
ATOM 900 N N . ALA A 1 112 ? -6.742 -18.148 15.834 1.00 65.00 112 ALA A N 1
ATOM 901 C CA . ALA A 1 112 ? -7.787 -18.990 16.414 1.00 65.00 112 ALA A CA 1
ATOM 902 C C . ALA A 1 112 ? -8.155 -20.184 15.514 1.00 65.00 112 ALA A C 1
ATOM 904 O O . ALA A 1 112 ? -8.441 -21.259 16.026 1.00 65.00 112 ALA A O 1
ATOM 905 N N . VAL A 1 113 ? -8.134 -20.008 14.189 1.00 64.38 113 VAL A N 1
ATOM 906 C CA . VAL A 1 113 ? -8.528 -21.047 13.220 1.00 64.38 113 VAL A CA 1
ATOM 907 C C . VAL A 1 113 ? -7.361 -21.980 12.864 1.00 64.38 113 VAL A C 1
ATOM 909 O O . VAL A 1 113 ? -7.579 -23.163 12.633 1.00 64.38 113 VAL A O 1
ATOM 912 N N . PHE A 1 114 ? -6.117 -21.487 12.857 1.00 64.75 114 PHE A N 1
ATOM 913 C CA . PHE A 1 114 ? -4.934 -22.237 12.403 1.00 64.75 114 PHE A CA 1
ATOM 914 C C . PHE A 1 114 ? -3.856 -22.449 13.483 1.00 64.75 114 PHE A C 1
ATOM 916 O O . PHE A 1 114 ? -2.689 -22.652 13.135 1.00 64.75 114 PHE A O 1
ATOM 923 N N . SER A 1 115 ? -4.225 -22.425 14.773 1.00 55.50 115 SER A N 1
ATOM 924 C CA . SER A 1 115 ? -3.282 -22.562 15.905 1.00 55.50 115 SER A CA 1
ATOM 925 C C . SER A 1 115 ? -2.303 -23.739 15.770 1.00 55.50 115 SER A C 1
ATOM 927 O O . SER A 1 115 ? -1.123 -23.555 16.053 1.00 55.50 115 SER A O 1
ATOM 929 N N . ASP A 1 116 ? -2.740 -24.882 15.226 1.00 54.84 116 ASP A N 1
ATOM 930 C CA . ASP A 1 116 ? -1.944 -26.124 15.200 1.00 54.84 116 ASP A CA 1
ATOM 931 C C . ASP A 1 116 ? -1.502 -26.611 13.808 1.00 54.84 116 ASP A C 1
ATOM 933 O O . ASP A 1 116 ? -0.899 -27.676 13.669 1.00 54.84 116 ASP A O 1
ATOM 937 N N . SER A 1 117 ? -1.739 -25.847 12.735 1.00 56.97 117 SER A N 1
ATOM 938 C CA . SER A 1 117 ? -1.326 -26.296 11.398 1.00 56.97 117 SER A CA 1
ATOM 939 C C . SER A 1 117 ? 0.152 -25.984 11.114 1.00 56.97 117 SER A C 1
ATOM 941 O O . SER A 1 117 ? 0.566 -24.819 11.075 1.00 56.97 117 SER A O 1
ATOM 943 N N . LYS A 1 118 ? 0.952 -27.026 10.829 1.00 62.56 118 LYS A N 1
ATOM 944 C CA . LYS A 1 118 ? 2.322 -26.925 10.274 1.00 62.56 118 LYS A CA 1
ATOM 945 C C . LYS A 1 118 ? 2.362 -26.411 8.822 1.00 62.56 118 LYS A C 1
ATOM 947 O O . LYS A 1 118 ? 3.446 -26.221 8.273 1.00 62.56 118 LYS A O 1
ATOM 952 N N . ASN A 1 119 ? 1.215 -26.144 8.193 1.00 72.62 119 ASN A N 1
ATOM 953 C CA . ASN A 1 119 ? 1.147 -25.779 6.778 1.00 72.62 119 ASN A CA 1
ATOM 954 C C . ASN A 1 119 ? 1.519 -24.303 6.563 1.00 72.62 119 ASN A C 1
ATOM 956 O O . ASN A 1 119 ? 0.672 -23.410 6.607 1.00 72.62 119 ASN A O 1
ATOM 960 N N . PHE A 1 120 ? 2.802 -24.051 6.290 1.00 75.56 120 PHE A N 1
ATOM 961 C CA . PHE A 1 120 ? 3.350 -22.720 6.001 1.00 75.56 120 PHE A CA 1
ATOM 962 C C . PHE A 1 120 ? 2.615 -22.003 4.853 1.00 75.56 120 PHE A C 1
ATOM 964 O O . PHE A 1 120 ? 2.300 -20.819 4.963 1.00 75.56 120 PHE A O 1
ATOM 971 N N . LEU A 1 121 ? 2.265 -22.737 3.789 1.00 77.94 121 LEU A N 1
ATOM 972 C CA . LEU A 1 121 ? 1.522 -22.197 2.644 1.00 77.94 121 LEU A CA 1
ATOM 973 C C . LEU A 1 121 ? 0.117 -21.715 3.030 1.00 77.94 121 LEU A C 1
ATOM 975 O O . LEU A 1 121 ? -0.291 -20.635 2.612 1.00 77.94 121 LEU A O 1
ATOM 979 N N . GLY A 1 122 ? -0.597 -22.469 3.874 1.00 78.81 122 GLY A N 1
ATOM 980 C CA . GLY A 1 122 ? -1.935 -22.088 4.338 1.00 78.81 122 GLY A CA 1
ATOM 981 C C . GLY A 1 122 ? -1.920 -20.770 5.112 1.00 78.81 122 GLY A C 1
ATOM 982 O O . GLY A 1 122 ? -2.734 -19.891 4.844 1.00 78.81 122 GLY A O 1
ATOM 983 N N . LYS A 1 123 ? -0.928 -20.584 5.994 1.00 79.62 123 LYS A N 1
ATOM 984 C CA . LYS A 1 123 ? -0.749 -19.333 6.753 1.00 79.62 123 LYS A CA 1
ATOM 985 C C . LYS A 1 123 ? -0.509 -18.133 5.838 1.00 79.62 123 LYS A C 1
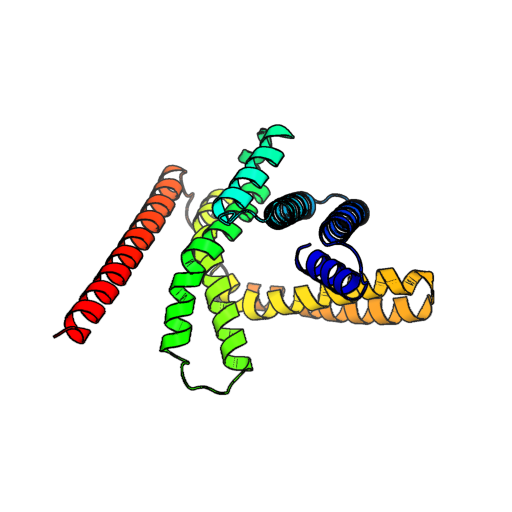ATOM 987 O O . LYS A 1 123 ? -1.119 -17.086 6.024 1.00 79.62 123 LYS A O 1
ATOM 992 N N . ILE A 1 124 ? 0.326 -18.283 4.806 1.00 81.25 124 ILE A N 1
ATOM 993 C CA . ILE A 1 124 ? 0.574 -17.200 3.840 1.00 81.25 124 ILE A CA 1
ATOM 994 C C . ILE A 1 124 ? -0.711 -16.815 3.103 1.00 81.25 124 ILE A C 1
ATOM 996 O O . ILE A 1 124 ? -1.010 -15.627 2.991 1.00 81.25 124 ILE A O 1
ATOM 1000 N N . VAL A 1 125 ? -1.476 -17.795 2.617 1.00 83.44 125 VAL A N 1
ATOM 1001 C CA . VAL A 1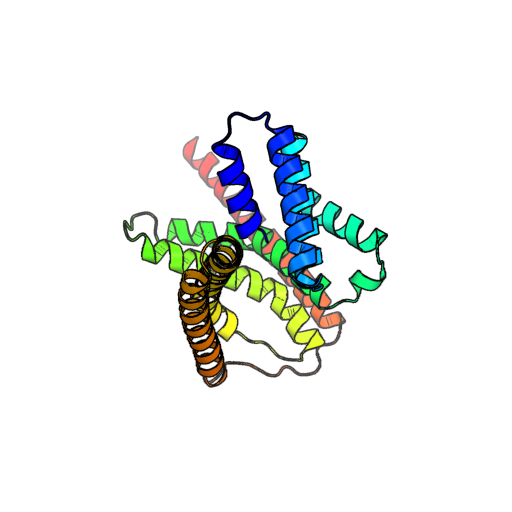 125 ? -2.717 -17.538 1.872 1.00 83.44 125 VAL A CA 1
ATOM 1002 C C . VAL A 1 125 ? -3.750 -16.837 2.752 1.00 83.44 125 VAL A C 1
ATOM 1004 O O . VAL A 1 125 ? -4.319 -15.830 2.334 1.00 83.44 125 VAL A O 1
ATOM 1007 N N . VAL A 1 126 ? -3.949 -17.311 3.985 1.00 83.69 126 VAL A N 1
ATOM 1008 C CA . VAL A 1 126 ? -4.885 -16.694 4.939 1.00 83.69 126 VAL A CA 1
ATOM 1009 C C . VAL A 1 126 ? -4.449 -15.272 5.270 1.00 83.69 126 VAL A C 1
ATOM 1011 O O . VAL A 1 126 ? -5.262 -14.354 5.198 1.00 83.69 126 VAL A O 1
ATOM 1014 N N . LYS A 1 127 ? -3.157 -15.050 5.523 1.00 84.25 127 LYS A N 1
ATOM 1015 C CA . LYS A 1 127 ? -2.612 -13.713 5.758 1.00 84.25 127 LYS A CA 1
ATOM 1016 C C . LYS A 1 127 ? -2.858 -12.772 4.576 1.00 84.25 127 LYS A C 1
ATOM 1018 O O . LYS A 1 127 ? -3.307 -11.645 4.780 1.00 84.25 127 LYS A O 1
ATOM 1023 N N . LEU A 1 128 ? -2.590 -13.212 3.344 1.00 85.81 128 LEU A N 1
ATOM 1024 C CA . LEU A 1 128 ? -2.841 -12.416 2.134 1.00 85.81 128 LEU A CA 1
ATOM 1025 C C . LEU A 1 128 ? -4.327 -12.094 1.969 1.00 85.81 128 LEU A C 1
ATOM 1027 O O . LEU A 1 128 ? -4.673 -10.965 1.617 1.00 85.81 128 LEU A O 1
ATOM 1031 N N . PHE A 1 129 ? -5.201 -13.051 2.267 1.00 88.38 129 PHE A N 1
ATOM 1032 C CA . PHE A 1 129 ? -6.643 -12.851 2.251 1.00 88.38 129 PHE A CA 1
ATOM 1033 C C . PHE A 1 129 ? -7.086 -11.828 3.306 1.00 88.38 129 PHE A C 1
ATOM 1035 O O . PHE A 1 129 ? -7.792 -10.881 2.971 1.00 88.38 129 PHE A O 1
ATOM 1042 N N . CYS A 1 130 ? -6.609 -11.938 4.550 1.00 86.81 130 CYS A N 1
ATOM 1043 C CA . CYS A 1 130 ? -6.911 -10.994 5.630 1.00 86.81 130 CYS A CA 1
ATOM 1044 C C . CYS A 1 130 ? -6.442 -9.566 5.315 1.00 86.81 130 CYS A C 1
ATOM 1046 O O . CYS A 1 130 ? -7.184 -8.612 5.546 1.00 86.81 130 CYS A O 1
ATOM 1048 N N . VAL A 1 131 ? -5.237 -9.404 4.754 1.00 88.06 131 VAL A N 1
ATOM 1049 C CA . VAL A 1 131 ? -4.741 -8.094 4.294 1.00 88.06 131 VAL A CA 1
ATOM 1050 C C . VAL A 1 131 ? -5.615 -7.558 3.160 1.00 88.06 131 VAL A C 1
ATOM 1052 O O . VAL A 1 131 ? -6.005 -6.392 3.184 1.00 88.06 131 VAL A O 1
ATOM 1055 N N . SER A 1 132 ? -5.950 -8.401 2.182 1.00 90.38 132 SER A N 1
ATOM 1056 C CA . SER A 1 132 ? -6.751 -7.994 1.023 1.00 90.38 132 SER A CA 1
ATOM 1057 C C . SER A 1 132 ? -8.168 -7.587 1.425 1.00 90.38 132 SER A C 1
ATOM 1059 O O . SER A 1 132 ? -8.668 -6.580 0.934 1.00 90.38 132 SER A O 1
ATOM 1061 N N . LEU A 1 133 ? -8.779 -8.302 2.373 1.00 89.81 133 LEU A N 1
ATOM 1062 C CA . LEU A 1 133 ? -10.059 -7.936 2.977 1.00 89.81 133 LEU A CA 1
ATOM 1063 C C . LEU A 1 133 ? -9.988 -6.605 3.726 1.00 89.81 133 LEU A C 1
ATOM 1065 O O . LEU A 1 133 ? -10.847 -5.751 3.527 1.00 89.81 133 LEU A O 1
ATOM 1069 N N . ALA A 1 134 ? -8.966 -6.411 4.564 1.00 90.06 134 ALA A N 1
ATOM 1070 C CA . ALA A 1 134 ? -8.776 -5.170 5.312 1.00 90.06 134 ALA A CA 1
ATOM 1071 C C . ALA A 1 134 ? -8.696 -3.952 4.382 1.00 90.06 134 ALA A C 1
ATOM 1073 O O . ALA A 1 134 ? -9.363 -2.943 4.614 1.00 90.06 134 ALA A O 1
ATOM 1074 N N . VAL A 1 135 ? -7.917 -4.064 3.303 1.00 90.56 135 VAL A N 1
ATOM 1075 C CA . VAL A 1 135 ? -7.813 -3.013 2.284 1.00 90.56 135 VAL A CA 1
ATOM 1076 C C . VAL A 1 135 ? -9.141 -2.819 1.565 1.00 90.56 135 VAL A C 1
ATOM 1078 O O . VAL A 1 135 ? -9.583 -1.683 1.422 1.00 90.56 135 VAL A O 1
ATOM 1081 N N . TRP A 1 136 ? -9.786 -3.904 1.131 1.00 91.62 136 TRP A N 1
ATOM 1082 C CA . TRP A 1 136 ? -11.036 -3.832 0.382 1.00 91.62 136 TRP A CA 1
ATOM 1083 C C . TRP A 1 136 ? -12.133 -3.113 1.169 1.00 91.62 136 TRP A C 1
ATOM 1085 O O . TRP A 1 136 ? -12.729 -2.179 0.643 1.00 91.62 136 TRP A O 1
ATOM 1095 N N . ILE A 1 137 ? -12.328 -3.455 2.447 1.00 90.62 137 ILE A N 1
ATOM 1096 C CA . ILE A 1 137 ? -13.301 -2.787 3.328 1.00 90.62 137 ILE A CA 1
ATOM 1097 C C . ILE A 1 137 ? -13.003 -1.286 3.425 1.00 90.62 137 ILE A C 1
ATOM 1099 O O . ILE A 1 137 ? -13.905 -0.458 3.319 1.00 90.62 137 ILE A O 1
ATOM 1103 N N . GLY A 1 138 ? -11.736 -0.918 3.596 1.00 90.12 138 GLY A N 1
ATOM 1104 C CA . GLY A 1 138 ? -11.335 0.480 3.698 1.00 90.12 138 GLY A CA 1
ATOM 1105 C C . GLY A 1 138 ? -11.571 1.293 2.432 1.00 90.12 138 GLY A C 1
ATOM 1106 O O . GLY A 1 138 ? -12.064 2.420 2.468 1.00 90.12 138 GLY A O 1
ATOM 1107 N N . VAL A 1 139 ? -11.195 0.713 1.299 1.00 91.31 139 VAL A N 1
ATOM 1108 C CA . VAL A 1 139 ? -11.111 1.398 0.012 1.00 91.31 139 VAL A CA 1
ATOM 1109 C C . VAL A 1 139 ? -12.432 1.354 -0.763 1.00 91.31 139 VAL A C 1
ATOM 1111 O O . VAL A 1 139 ? -12.679 2.239 -1.583 1.00 91.31 139 VAL A O 1
ATOM 1114 N N . ALA A 1 140 ? -13.307 0.383 -0.481 1.00 89.31 140 ALA A N 1
ATOM 1115 C CA . ALA A 1 140 ? -14.586 0.212 -1.168 1.00 89.31 140 ALA A CA 1
ATOM 1116 C C . ALA A 1 140 ? -15.429 1.495 -1.189 1.00 89.31 140 ALA A C 1
ATOM 1118 O O . ALA A 1 140 ? -15.992 1.812 -2.230 1.00 89.31 140 ALA A O 1
ATOM 1119 N N . GLY A 1 141 ? -15.459 2.268 -0.096 1.00 86.56 141 GLY A N 1
ATOM 1120 C CA . GLY A 1 141 ? -16.207 3.530 -0.033 1.00 86.56 141 GLY A CA 1
ATOM 1121 C C . GLY A 1 141 ? -15.712 4.583 -1.033 1.00 86.56 141 GLY A C 1
ATOM 1122 O O . GLY A 1 141 ? -16.511 5.177 -1.754 1.00 86.56 141 GLY A O 1
ATOM 1123 N N . VAL A 1 142 ? -14.392 4.775 -1.133 1.00 89.44 142 VAL A N 1
ATOM 1124 C CA . VAL A 1 142 ? -13.791 5.716 -2.099 1.00 89.44 142 VAL A CA 1
ATOM 1125 C C . VAL A 1 142 ? -13.970 5.227 -3.530 1.00 89.44 142 VAL A C 1
ATOM 1127 O O . VAL A 1 142 ? -14.307 6.020 -4.407 1.00 89.44 142 VAL A O 1
ATOM 1130 N N . ILE A 1 143 ? -13.777 3.928 -3.781 1.00 89.06 143 ILE A N 1
ATOM 1131 C CA . ILE A 1 143 ? -13.975 3.379 -5.128 1.00 89.06 143 ILE A CA 1
ATOM 1132 C C . ILE A 1 143 ? -15.440 3.519 -5.548 1.00 89.06 143 ILE A C 1
ATOM 1134 O O . ILE A 1 143 ? -15.701 3.942 -6.671 1.00 89.06 143 ILE A O 1
ATOM 1138 N N . ALA A 1 144 ? -16.390 3.248 -4.653 1.00 88.25 144 ALA A N 1
ATOM 1139 C CA . ALA A 1 144 ? -17.809 3.408 -4.940 1.00 88.25 144 ALA A CA 1
ATOM 1140 C C . ALA A 1 144 ? -18.172 4.872 -5.250 1.00 88.25 144 ALA A C 1
ATOM 1142 O O . ALA A 1 144 ? -18.947 5.116 -6.165 1.00 88.25 144 ALA A O 1
ATOM 1143 N N . TYR A 1 145 ? -17.567 5.843 -4.561 1.00 88.06 145 TYR A N 1
ATOM 1144 C CA . TYR A 1 145 ? -17.788 7.271 -4.814 1.00 88.06 145 TYR A CA 1
ATOM 1145 C C . TYR A 1 145 ? -17.249 7.749 -6.169 1.00 88.06 145 TYR A C 1
ATOM 1147 O O . TYR A 1 145 ? -17.957 8.415 -6.920 1.00 88.06 145 TYR A O 1
ATOM 1155 N N . TYR A 1 146 ? -15.998 7.413 -6.499 1.00 88.31 146 TYR A N 1
ATOM 1156 C CA . TYR A 1 146 ? -15.353 7.920 -7.717 1.00 88.31 146 TYR A CA 1
ATOM 1157 C C . TYR A 1 146 ? -15.672 7.093 -8.962 1.00 88.31 146 TYR A C 1
ATOM 1159 O O . TYR A 1 146 ? -15.810 7.647 -10.051 1.00 88.31 146 TYR A O 1
ATOM 1167 N N . PHE A 1 147 ? -15.777 5.773 -8.816 1.00 87.19 147 PHE A N 1
ATOM 1168 C CA . PHE A 1 147 ? -15.921 4.844 -9.935 1.00 87.19 147 PHE A CA 1
ATOM 1169 C C . PHE A 1 147 ? -17.317 4.220 -10.031 1.00 87.19 147 PHE A C 1
ATOM 1171 O O . PHE A 1 147 ? -17.574 3.505 -10.996 1.00 87.19 147 PHE A O 1
ATOM 1178 N N . ASN A 1 148 ? -18.224 4.488 -9.078 1.00 86.19 148 ASN A N 1
ATOM 1179 C CA . ASN A 1 148 ? -19.598 3.954 -9.061 1.00 86.19 148 ASN A CA 1
ATOM 1180 C C . ASN A 1 148 ? -19.646 2.426 -9.224 1.00 86.19 148 ASN A C 1
ATOM 1182 O O . ASN A 1 148 ? -20.543 1.859 -9.846 1.00 86.19 148 ASN A O 1
ATOM 1186 N N . MET A 1 149 ? -18.634 1.746 -8.688 1.00 87.75 149 MET A N 1
ATOM 1187 C CA . MET A 1 149 ? -18.499 0.300 -8.770 1.00 87.75 149 MET A CA 1
ATOM 1188 C C . MET A 1 149 ? -17.851 -0.252 -7.508 1.00 87.75 149 MET A C 1
ATOM 1190 O O . MET A 1 149 ? -17.047 0.411 -6.856 1.00 87.75 149 MET A O 1
ATOM 1194 N N . VAL A 1 150 ? -18.169 -1.498 -7.186 1.00 85.69 150 VAL A N 1
ATOM 1195 C CA . VAL A 1 150 ? -17.527 -2.262 -6.117 1.00 85.69 150 VAL A CA 1
ATOM 1196 C C . VAL A 1 150 ? -16.984 -3.545 -6.722 1.00 85.69 150 VAL A C 1
ATOM 1198 O O . VAL A 1 150 ? -17.685 -4.230 -7.463 1.00 85.69 150 VAL A O 1
ATOM 1201 N N . THR A 1 151 ? -15.729 -3.876 -6.416 1.00 86.44 151 THR A N 1
ATOM 1202 C CA . THR A 1 151 ? -15.001 -4.997 -7.035 1.00 86.44 151 THR A CA 1
ATOM 1203 C C . THR A 1 151 ? -14.567 -6.041 -6.001 1.00 86.44 151 THR A C 1
ATOM 1205 O O . THR A 1 151 ? -13.398 -6.079 -5.606 1.00 86.44 151 THR A O 1
ATOM 1208 N N . PRO A 1 152 ? -15.472 -6.919 -5.523 1.00 85.69 152 PRO A N 1
ATOM 1209 C CA . PRO A 1 152 ? -15.133 -7.938 -4.521 1.00 85.69 152 PRO A CA 1
ATOM 1210 C C . PRO A 1 152 ? -14.057 -8.917 -4.997 1.00 85.69 152 PRO A C 1
ATOM 1212 O O . PRO A 1 152 ? -13.255 -9.404 -4.203 1.00 85.69 152 PRO A O 1
ATOM 1215 N N . VAL A 1 153 ? -13.979 -9.156 -6.309 1.00 87.75 153 VAL A N 1
ATOM 1216 C CA . VAL A 1 153 ? -12.980 -10.056 -6.904 1.00 87.75 153 VAL A CA 1
ATOM 1217 C C . VAL A 1 153 ? -11.542 -9.612 -6.625 1.00 87.75 153 VAL A C 1
ATOM 1219 O O . VAL A 1 153 ? -10.644 -10.453 -6.599 1.00 87.75 153 VAL A O 1
ATOM 1222 N N . THR A 1 154 ? -11.307 -8.335 -6.299 1.00 85.56 154 THR A N 1
ATOM 1223 C CA . THR A 1 154 ? -9.981 -7.850 -5.878 1.00 85.56 154 THR A CA 1
ATOM 1224 C C . THR A 1 154 ? -9.429 -8.586 -4.657 1.00 85.56 154 THR A C 1
ATOM 1226 O O . THR A 1 154 ? -8.215 -8.756 -4.567 1.00 85.56 154 THR A O 1
ATOM 1229 N N . ILE A 1 155 ? -10.281 -9.088 -3.756 1.00 88.00 155 ILE A N 1
ATOM 1230 C CA . ILE A 1 155 ? -9.849 -9.831 -2.564 1.00 88.00 155 ILE A CA 1
ATOM 1231 C C . ILE A 1 155 ? -9.120 -11.117 -2.971 1.00 88.00 155 ILE A C 1
ATOM 1233 O O . ILE A 1 155 ? -8.023 -11.390 -2.488 1.00 88.00 155 ILE A O 1
ATOM 1237 N N . ILE A 1 156 ? -9.714 -11.885 -3.887 1.00 88.44 156 ILE A N 1
ATOM 1238 C CA . ILE A 1 156 ? -9.161 -13.158 -4.370 1.00 88.44 156 ILE A CA 1
ATOM 1239 C C . ILE A 1 156 ? -8.008 -12.890 -5.337 1.00 88.44 156 ILE A C 1
ATOM 1241 O O . ILE A 1 156 ? -6.954 -13.517 -5.243 1.00 88.44 156 ILE A O 1
ATOM 1245 N N . ALA A 1 157 ? -8.173 -11.916 -6.233 1.00 88.12 157 ALA A N 1
ATOM 1246 C CA . ALA A 1 157 ? -7.157 -11.565 -7.214 1.00 88.12 157 ALA A CA 1
ATOM 1247 C C . ALA A 1 157 ? -5.846 -11.123 -6.540 1.00 88.12 157 ALA A C 1
ATOM 1249 O O . ALA A 1 157 ? -4.765 -11.525 -6.973 1.00 88.12 157 ALA A O 1
ATOM 1250 N N . ASN A 1 158 ? -5.916 -10.369 -5.436 1.00 90.19 158 ASN A N 1
ATOM 1251 C CA . ASN A 1 158 ? -4.736 -9.899 -4.708 1.00 90.19 158 ASN A CA 1
ATOM 1252 C C . ASN A 1 158 ? -3.909 -11.026 -4.070 1.00 90.19 158 ASN A C 1
ATOM 1254 O O . ASN A 1 158 ? -2.702 -10.846 -3.914 1.00 90.19 158 ASN A O 1
ATOM 1258 N N . ILE A 1 159 ? -4.492 -12.199 -3.787 1.00 88.69 159 ILE A N 1
ATOM 1259 C CA . ILE A 1 159 ? -3.739 -13.370 -3.299 1.00 88.69 159 ILE A CA 1
ATOM 1260 C C . ILE A 1 159 ? -2.674 -13.791 -4.319 1.00 88.69 159 ILE A C 1
ATOM 1262 O O . ILE A 1 159 ? -1.572 -14.170 -3.934 1.00 88.69 159 ILE A O 1
ATOM 1266 N N . PHE A 1 160 ? -2.974 -13.674 -5.613 1.00 89.38 160 PHE A N 1
ATOM 1267 C CA . PHE A 1 160 ? -2.043 -14.006 -6.692 1.00 89.38 160 PHE A CA 1
ATOM 1268 C C . PHE A 1 160 ? -1.254 -12.780 -7.156 1.00 89.38 160 PHE A C 1
ATOM 1270 O O . PHE A 1 160 ? -0.036 -12.836 -7.318 1.00 89.38 160 PHE A O 1
ATOM 1277 N N . ILE A 1 161 ? -1.926 -11.640 -7.333 1.00 88.38 161 ILE A N 1
ATOM 1278 C CA . ILE A 1 161 ? -1.314 -10.430 -7.890 1.00 88.38 161 ILE A CA 1
ATOM 1279 C C . ILE A 1 161 ? -0.219 -9.882 -6.966 1.00 88.38 161 ILE A C 1
ATOM 1281 O O . ILE A 1 161 ? 0.829 -9.470 -7.464 1.00 88.38 161 ILE A O 1
ATOM 1285 N N . VAL A 1 162 ? -0.415 -9.885 -5.642 1.00 87.31 162 VAL A N 1
ATOM 1286 C CA . VAL A 1 162 ? 0.555 -9.303 -4.698 1.00 87.31 162 VAL A CA 1
ATOM 1287 C C . VAL A 1 162 ? 1.897 -10.059 -4.708 1.00 87.31 162 VAL A C 1
ATOM 1289 O O . VAL A 1 162 ? 2.921 -9.396 -4.886 1.00 87.31 162 VAL A O 1
ATOM 1292 N N . PRO A 1 163 ? 1.950 -11.404 -4.615 1.00 87.88 163 PRO A N 1
ATOM 1293 C CA . PRO A 1 163 ? 3.196 -12.154 -4.808 1.00 87.88 163 PRO A CA 1
ATOM 1294 C C . PRO A 1 163 ? 3.834 -11.952 -6.187 1.00 87.88 163 PRO A C 1
ATOM 1296 O O . PRO A 1 163 ? 5.049 -11.787 -6.294 1.00 87.88 163 PRO A O 1
ATOM 1299 N N . LEU A 1 164 ? 3.039 -11.902 -7.262 1.00 88.62 164 LEU A N 1
ATOM 1300 C CA . LEU A 1 164 ? 3.590 -11.632 -8.593 1.00 88.62 164 LEU A CA 1
ATOM 1301 C C . LEU A 1 164 ? 4.259 -10.250 -8.652 1.00 88.62 164 LEU A C 1
ATOM 1303 O O . LEU A 1 164 ? 5.327 -10.117 -9.244 1.00 88.62 164 LEU A O 1
ATOM 1307 N N . LEU A 1 165 ? 3.694 -9.230 -7.996 1.00 86.50 165 LEU A N 1
ATOM 1308 C CA . LEU A 1 165 ? 4.312 -7.903 -7.911 1.00 86.50 165 LEU A CA 1
ATOM 1309 C C . LEU A 1 165 ? 5.673 -7.942 -7.207 1.00 86.50 165 LEU A C 1
ATOM 1311 O O . LEU A 1 165 ? 6.581 -7.228 -7.632 1.00 86.50 165 LEU A O 1
ATOM 1315 N N . THR A 1 166 ? 5.852 -8.776 -6.174 1.00 84.81 166 THR A N 1
ATOM 1316 C CA . THR A 1 166 ? 7.161 -8.899 -5.513 1.00 84.81 166 THR A CA 1
ATOM 1317 C C . THR A 1 166 ? 8.207 -9.501 -6.447 1.00 84.81 166 THR A C 1
ATOM 1319 O O . THR A 1 166 ? 9.333 -9.010 -6.493 1.00 84.81 166 THR A O 1
ATOM 1322 N N . VAL A 1 167 ? 7.821 -10.499 -7.252 1.00 88.75 167 VAL A N 1
ATOM 1323 C CA . VAL A 1 167 ? 8.699 -11.113 -8.263 1.00 88.75 167 VAL A CA 1
ATOM 1324 C C . VAL A 1 167 ? 9.039 -10.119 -9.376 1.00 88.75 167 VAL A C 1
ATOM 1326 O O . VAL A 1 167 ? 10.203 -9.999 -9.745 1.00 88.75 167 VAL A O 1
ATOM 1329 N N . VAL A 1 168 ? 8.061 -9.351 -9.867 1.00 88.88 168 VAL A N 1
ATOM 1330 C CA . VAL A 1 168 ? 8.275 -8.311 -10.893 1.00 88.88 168 VAL A CA 1
ATOM 1331 C C . VAL A 1 168 ? 9.286 -7.268 -10.419 1.00 88.88 168 VAL A C 1
ATOM 1333 O O . VAL A 1 168 ? 10.205 -6.928 -11.159 1.00 88.88 168 VAL A O 1
ATOM 1336 N N . VAL A 1 169 ? 9.148 -6.775 -9.184 1.00 84.12 169 VAL A N 1
ATOM 1337 C CA . VAL A 1 169 ? 10.086 -5.791 -8.620 1.00 84.12 169 VAL A CA 1
ATOM 1338 C C . VAL A 1 169 ? 11.483 -6.394 -8.460 1.00 84.12 169 VAL A C 1
ATOM 1340 O O . VAL A 1 169 ? 12.460 -5.734 -8.805 1.00 84.12 169 VAL A O 1
ATOM 1343 N N . ALA A 1 170 ? 11.593 -7.639 -7.988 1.00 84.44 170 ALA A N 1
ATOM 1344 C CA . ALA A 1 170 ? 12.878 -8.319 -7.831 1.00 84.44 170 ALA A CA 1
ATOM 1345 C C . ALA A 1 170 ? 13.590 -8.545 -9.178 1.00 84.44 170 ALA A C 1
ATOM 1347 O O . ALA A 1 170 ? 14.768 -8.217 -9.308 1.00 84.44 170 ALA A O 1
ATOM 1348 N N . LEU A 1 171 ? 12.874 -9.042 -10.192 1.00 86.06 171 LEU A N 1
ATOM 1349 C CA . LEU A 1 171 ? 13.412 -9.248 -11.540 1.00 86.06 171 LEU A CA 1
ATOM 1350 C C . LEU A 1 171 ? 13.798 -7.926 -12.211 1.00 86.06 171 LEU A C 1
ATOM 1352 O O . LEU A 1 171 ? 14.859 -7.848 -12.821 1.00 86.06 171 LEU A O 1
ATOM 1356 N N . GLY A 1 172 ? 12.972 -6.884 -12.073 1.00 85.25 172 GLY A N 1
ATOM 1357 C CA . GLY A 1 172 ? 13.270 -5.557 -12.615 1.00 85.25 172 GLY A CA 1
ATOM 1358 C C . GLY A 1 172 ? 14.514 -4.939 -11.976 1.00 85.25 172 GLY A C 1
ATOM 1359 O O . GLY A 1 172 ? 15.349 -4.367 -12.671 1.00 85.25 172 GLY A O 1
ATOM 1360 N N . PHE A 1 173 ? 14.689 -5.112 -10.665 1.00 79.50 173 PHE A N 1
ATOM 1361 C CA . PHE A 1 173 ? 15.896 -4.662 -9.978 1.00 79.50 173 PHE A CA 1
ATOM 1362 C C . PHE A 1 173 ? 17.136 -5.469 -10.398 1.00 79.50 173 PHE A C 1
ATOM 1364 O O . PHE A 1 173 ? 18.186 -4.886 -10.656 1.00 79.50 173 PHE A O 1
ATOM 1371 N N . GLY A 1 174 ? 17.005 -6.793 -10.547 1.00 80.88 174 GLY A N 1
ATOM 1372 C CA . GLY A 1 174 ? 18.066 -7.654 -11.083 1.00 80.88 174 GLY A CA 1
ATOM 1373 C C . GLY A 1 174 ? 18.490 -7.257 -12.500 1.00 80.88 174 GLY A C 1
ATOM 1374 O O . GLY A 1 174 ? 19.683 -7.165 -12.778 1.00 80.88 174 GLY A O 1
ATOM 1375 N N . MET A 1 175 ? 17.523 -6.932 -13.364 1.00 83.19 175 MET A N 1
ATOM 1376 C CA . MET A 1 175 ? 17.779 -6.419 -14.711 1.00 83.19 175 MET A CA 1
ATOM 1377 C C . MET A 1 175 ? 18.602 -5.126 -14.680 1.00 83.19 175 MET A C 1
ATOM 1379 O O . MET A 1 175 ? 19.597 -5.043 -15.392 1.00 83.19 175 MET A O 1
ATOM 1383 N N . LEU A 1 176 ? 18.221 -4.150 -13.846 1.00 80.94 176 LEU A N 1
ATOM 1384 C CA . LEU A 1 176 ? 18.918 -2.860 -13.736 1.00 80.94 176 LEU A CA 1
ATOM 1385 C C . LEU A 1 176 ? 20.352 -2.994 -13.211 1.00 80.94 176 LEU A C 1
ATOM 1387 O O . LEU A 1 176 ? 21.240 -2.274 -13.656 1.00 80.94 176 LEU A O 1
ATOM 1391 N N . LEU A 1 177 ? 20.590 -3.895 -12.255 1.00 79.94 177 LEU A N 1
ATOM 1392 C CA . LEU A 1 177 ? 21.931 -4.098 -11.705 1.00 79.94 177 LEU A CA 1
ATOM 1393 C C . LEU A 1 177 ? 22.866 -4.783 -12.702 1.00 79.94 177 LEU A C 1
ATOM 1395 O O . LEU A 1 177 ? 24.040 -4.431 -12.791 1.00 79.94 177 LEU A O 1
ATOM 1399 N N . LEU A 1 178 ? 22.357 -5.773 -13.435 1.00 80.69 178 LEU A N 1
ATOM 1400 C CA . LEU A 1 178 ? 23.173 -6.621 -14.300 1.00 80.69 178 LEU A CA 1
ATOM 1401 C C . LEU A 1 178 ? 23.314 -6.074 -15.724 1.00 80.69 178 LEU A C 1
ATOM 1403 O O . LEU A 1 178 ? 24.271 -6.434 -16.413 1.00 80.69 178 LEU A O 1
ATOM 1407 N N . SER A 1 179 ? 22.430 -5.165 -16.151 1.00 80.06 179 SER A N 1
ATOM 1408 C CA . SER A 1 179 ? 22.502 -4.533 -17.474 1.00 80.06 179 SER A CA 1
ATOM 1409 C C . SER A 1 179 ? 23.808 -3.792 -17.721 1.00 80.06 179 SER A C 1
ATOM 1411 O O . SER A 1 179 ? 24.262 -3.752 -18.860 1.00 80.06 179 SER A O 1
ATOM 1413 N N . SER A 1 180 ? 24.429 -3.248 -16.672 1.00 75.06 180 SER A N 1
ATOM 1414 C CA . SER A 1 180 ? 25.694 -2.516 -16.787 1.00 75.06 180 SER A CA 1
ATOM 1415 C C . SER A 1 180 ? 26.920 -3.425 -16.918 1.00 75.06 180 SER A C 1
ATOM 1417 O O . SER A 1 180 ? 27.936 -2.984 -17.443 1.00 75.06 180 SER A O 1
ATOM 1419 N N . PHE A 1 181 ? 26.847 -4.678 -16.453 1.00 79.56 181 PHE A N 1
ATOM 1420 C CA . PHE A 1 181 ? 27.995 -5.594 -16.436 1.00 79.56 181 PHE A CA 1
ATOM 1421 C C . PHE A 1 181 ? 27.950 -6.625 -17.566 1.00 79.56 181 PHE A C 1
ATOM 1423 O O . PHE A 1 181 ? 28.983 -6.929 -18.155 1.00 79.56 181 PHE A O 1
ATOM 1430 N N . VAL A 1 182 ? 26.770 -7.179 -17.875 1.00 82.81 182 VAL A N 1
ATOM 1431 C CA . VAL A 1 182 ? 26.613 -8.236 -18.887 1.00 82.81 182 VAL A CA 1
ATOM 1432 C C . VAL A 1 182 ? 25.287 -8.048 -19.642 1.00 82.81 182 VAL A C 1
ATOM 1434 O O . VAL A 1 182 ? 24.241 -8.488 -19.152 1.00 82.81 182 VAL A O 1
ATOM 1437 N N . PRO A 1 183 ? 25.295 -7.477 -20.862 1.00 78.75 183 PRO A N 1
ATOM 1438 C CA . PRO A 1 183 ? 24.080 -7.237 -21.651 1.00 78.75 183 PRO A CA 1
ATOM 1439 C C . PRO A 1 183 ? 23.232 -8.498 -21.899 1.00 78.75 183 PRO A C 1
ATOM 1441 O O . PRO A 1 183 ? 22.003 -8.444 -21.855 1.00 78.75 183 PRO A O 1
ATOM 1444 N N . SER A 1 184 ? 23.867 -9.661 -22.076 1.00 81.50 184 SER A N 1
ATOM 1445 C CA . SER A 1 184 ? 23.170 -10.943 -22.277 1.00 81.50 184 SER A CA 1
ATOM 1446 C C . SER A 1 184 ? 22.358 -11.382 -21.054 1.00 81.50 184 SER A C 1
ATOM 1448 O O . SER A 1 184 ? 21.290 -11.975 -21.196 1.00 81.50 184 SER A O 1
ATOM 1450 N N . SER A 1 185 ? 22.820 -11.053 -19.843 1.00 79.00 185 SER A N 1
ATOM 1451 C CA . SER A 1 185 ? 22.080 -11.359 -18.614 1.00 79.00 185 SER A CA 1
ATOM 1452 C C . SER A 1 185 ? 20.820 -10.497 -18.494 1.00 79.00 185 SER A C 1
ATOM 1454 O O . SER A 1 185 ? 19.769 -10.990 -18.086 1.00 79.00 185 SER A O 1
ATOM 1456 N N . ALA A 1 186 ? 20.872 -9.243 -18.956 1.00 82.12 186 ALA A N 1
ATOM 1457 C CA . ALA A 1 186 ? 19.709 -8.365 -18.978 1.00 82.12 186 ALA A CA 1
ATOM 1458 C C . ALA A 1 186 ? 18.601 -8.899 -19.894 1.00 82.12 186 ALA A C 1
ATOM 1460 O O . ALA A 1 186 ? 17.429 -8.793 -19.537 1.00 82.12 186 ALA A O 1
ATOM 1461 N N . MET A 1 187 ? 18.944 -9.533 -21.024 1.00 83.44 187 MET A N 1
ATOM 1462 C CA . MET A 1 187 ? 17.948 -10.178 -21.892 1.00 83.44 187 MET A CA 1
ATOM 1463 C C . MET A 1 187 ? 17.225 -11.328 -21.186 1.00 83.44 187 MET A C 1
ATOM 1465 O O . MET A 1 187 ? 16.003 -11.427 -21.293 1.00 83.44 187 MET A O 1
ATOM 1469 N N . PHE A 1 188 ? 17.946 -12.156 -20.421 1.00 86.38 188 PHE A N 1
ATOM 1470 C CA . PHE A 1 188 ? 17.339 -13.231 -19.630 1.00 86.38 188 PHE A CA 1
ATOM 1471 C C . PHE A 1 188 ? 16.346 -12.677 -18.598 1.00 86.38 188 PHE A C 1
ATOM 1473 O O . PHE A 1 188 ? 15.189 -13.101 -18.549 1.00 86.38 188 PHE A O 1
ATOM 1480 N N . PHE A 1 189 ? 16.756 -11.668 -17.820 1.00 85.44 189 PHE A N 1
ATOM 1481 C CA . PHE A 1 189 ? 15.862 -11.021 -16.856 1.00 85.44 189 PHE A CA 1
ATOM 1482 C C . PHE A 1 189 ? 14.674 -10.335 -17.534 1.00 85.44 189 PHE A C 1
ATOM 1484 O O . PHE A 1 189 ? 13.557 -10.442 -17.032 1.00 85.44 189 PHE A O 1
ATOM 1491 N N . ALA A 1 190 ? 14.875 -9.690 -18.684 1.00 86.56 190 ALA A N 1
ATOM 1492 C CA . ALA A 1 190 ? 13.807 -9.053 -19.446 1.00 86.56 190 ALA A CA 1
ATOM 1493 C C . ALA A 1 190 ? 12.779 -10.072 -19.968 1.00 86.56 190 ALA A C 1
ATOM 1495 O O . ALA A 1 190 ? 11.576 -9.817 -19.901 1.00 86.56 190 ALA A O 1
ATOM 1496 N N . GLN A 1 191 ? 13.217 -11.242 -20.441 1.00 89.00 191 GLN A N 1
ATOM 1497 C CA . GLN A 1 191 ? 12.322 -12.320 -20.873 1.00 89.00 191 GLN A CA 1
ATOM 1498 C C . GLN A 1 191 ? 11.524 -12.898 -19.701 1.00 89.00 191 GLN A C 1
ATOM 1500 O O . GLN A 1 191 ? 10.302 -13.025 -19.799 1.00 89.00 191 GLN A O 1
ATOM 1505 N N . CYS A 1 192 ? 12.182 -13.170 -18.571 1.00 89.75 192 CYS A N 1
ATOM 1506 C CA . CYS A 1 192 ? 11.515 -13.600 -17.341 1.00 89.75 192 CYS A CA 1
ATOM 1507 C C . CYS A 1 192 ? 10.500 -12.554 -16.860 1.00 89.75 192 CYS A C 1
ATOM 1509 O O . CYS A 1 192 ? 9.360 -12.889 -16.541 1.00 89.75 192 CYS A O 1
ATOM 1511 N N . LEU A 1 193 ? 10.878 -11.274 -16.865 1.00 89.81 193 LEU A N 1
ATOM 1512 C CA . LEU A 1 193 ? 10.000 -10.167 -16.501 1.00 89.81 193 LEU A CA 1
ATOM 1513 C C . LEU A 1 193 ? 8.777 -10.110 -17.423 1.00 89.81 193 LEU A C 1
ATOM 1515 O O . LEU A 1 193 ? 7.652 -10.014 -16.937 1.00 89.81 193 LEU A O 1
ATOM 1519 N N . LYS A 1 194 ? 8.978 -10.225 -18.742 1.00 91.56 194 LYS A N 1
ATOM 1520 C CA . LYS A 1 194 ? 7.900 -10.255 -19.739 1.00 91.56 194 LYS A CA 1
ATOM 1521 C C . LYS A 1 194 ? 6.950 -11.428 -19.503 1.00 91.56 194 LYS A C 1
ATOM 1523 O O . LYS A 1 194 ? 5.738 -11.238 -19.553 1.00 91.56 194 LYS A O 1
ATOM 1528 N N . LEU A 1 195 ? 7.476 -12.614 -19.198 1.00 92.75 195 LEU A N 1
ATOM 1529 C CA . LEU A 1 195 ? 6.674 -13.794 -18.877 1.00 92.75 195 LEU A CA 1
ATOM 1530 C C . LEU A 1 195 ? 5.808 -13.556 -17.633 1.00 92.75 195 LEU A C 1
ATOM 1532 O O . LEU A 1 195 ? 4.595 -13.750 -17.689 1.00 92.75 195 LEU A O 1
ATOM 1536 N N . VAL A 1 196 ? 6.391 -13.060 -16.539 1.00 92.50 196 VAL A N 1
ATOM 1537 C CA . VAL A 1 196 ? 5.647 -12.781 -15.299 1.00 92.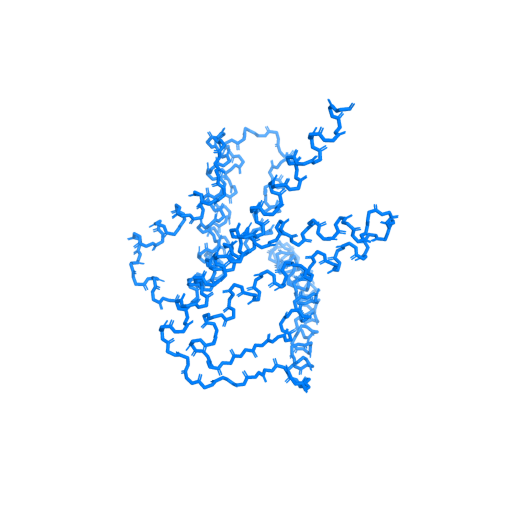50 196 VAL A CA 1
ATOM 1538 C C . VAL A 1 196 ? 4.603 -11.679 -15.508 1.00 92.50 196 VAL A C 1
ATOM 1540 O O . VAL A 1 196 ? 3.480 -11.790 -15.014 1.00 92.50 196 VAL A O 1
ATOM 1543 N N . LEU A 1 197 ? 4.931 -10.631 -16.269 1.00 91.25 197 LEU A N 1
ATOM 1544 C CA . LEU A 1 197 ? 3.985 -9.569 -16.617 1.00 91.25 197 LEU A CA 1
ATOM 1545 C C . LEU A 1 197 ? 2.825 -10.090 -17.473 1.00 91.25 197 LEU A C 1
ATOM 1547 O O . LEU A 1 197 ? 1.680 -9.733 -17.205 1.00 91.25 197 LEU A O 1
ATOM 1551 N N . ASN A 1 198 ? 3.090 -10.967 -18.441 1.00 93.19 198 ASN A N 1
ATOM 1552 C CA . ASN A 1 198 ? 2.048 -11.590 -19.255 1.00 93.19 198 ASN A CA 1
ATOM 1553 C C . ASN A 1 198 ? 1.127 -12.479 -18.415 1.00 93.19 198 ASN A C 1
ATOM 1555 O O . ASN A 1 198 ? -0.090 -12.385 -18.556 1.00 93.19 198 ASN A O 1
ATOM 1559 N N . ILE A 1 199 ? 1.680 -13.279 -17.495 1.00 92.81 199 ILE A N 1
ATOM 1560 C CA . ILE A 1 199 ? 0.879 -14.067 -16.544 1.00 92.81 199 ILE A CA 1
ATOM 1561 C C . ILE A 1 199 ? 0.006 -13.137 -15.700 1.00 92.81 199 ILE A C 1
ATOM 1563 O O . ILE A 1 199 ? -1.190 -13.378 -15.555 1.00 92.81 199 ILE A O 1
ATOM 1567 N N . LYS A 1 200 ? 0.569 -12.040 -15.180 1.00 89.75 200 LYS A N 1
ATOM 1568 C CA . LYS A 1 200 ? -0.181 -11.050 -14.399 1.00 89.75 200 LYS A CA 1
ATOM 1569 C C . LYS A 1 200 ? -1.342 -10.456 -15.204 1.00 89.75 200 LYS A C 1
ATOM 1571 O O . LYS A 1 200 ? -2.454 -10.385 -14.689 1.00 89.75 200 LYS A O 1
ATOM 1576 N N . ILE A 1 201 ? -1.096 -10.018 -16.439 1.00 90.06 201 ILE A N 1
ATOM 1577 C CA . ILE A 1 201 ? -2.135 -9.451 -17.313 1.00 90.06 201 ILE A CA 1
ATOM 1578 C C . ILE A 1 201 ? -3.203 -10.507 -17.625 1.00 90.06 201 ILE A C 1
ATOM 1580 O O . ILE A 1 201 ? -4.393 -10.214 -17.530 1.00 90.06 201 ILE A O 1
ATOM 1584 N N . GLY A 1 202 ? -2.791 -11.745 -17.914 1.00 90.69 202 GLY A N 1
ATOM 1585 C CA . GLY A 1 202 ? -3.695 -12.871 -18.139 1.00 90.69 202 GLY A CA 1
ATOM 1586 C C . GLY A 1 202 ? -4.588 -13.160 -16.931 1.00 90.69 202 GLY A C 1
ATOM 1587 O O . GLY A 1 202 ? -5.794 -13.319 -17.093 1.00 90.69 202 GLY A O 1
ATOM 1588 N N . LEU A 1 203 ? -4.032 -13.142 -15.716 1.00 89.38 203 LEU A N 1
ATOM 1589 C CA . LEU A 1 203 ? -4.802 -13.295 -14.479 1.00 89.38 203 LEU A CA 1
ATOM 1590 C C . LEU A 1 203 ? -5.810 -12.160 -14.295 1.00 89.38 203 LEU A C 1
ATOM 1592 O O . LEU A 1 203 ? -6.966 -12.425 -13.984 1.00 89.38 203 LEU A O 1
ATOM 1596 N N . ILE A 1 204 ? -5.409 -10.905 -14.520 1.00 87.25 204 ILE A N 1
ATOM 1597 C CA . ILE A 1 204 ? -6.326 -9.757 -14.430 1.00 87.25 204 ILE A CA 1
ATOM 1598 C C . ILE A 1 204 ? -7.496 -9.924 -15.407 1.00 87.25 204 ILE A C 1
ATOM 1600 O O . ILE A 1 204 ? -8.640 -9.698 -15.023 1.00 87.25 204 ILE A O 1
ATOM 1604 N N . PHE A 1 205 ? -7.225 -10.359 -16.639 1.00 87.44 205 PHE A N 1
ATOM 1605 C CA . PHE A 1 205 ? -8.256 -10.591 -17.651 1.00 87.44 205 PHE A CA 1
ATOM 1606 C C . PHE A 1 205 ? -9.157 -11.794 -17.332 1.00 87.44 205 PHE A C 1
ATOM 1608 O O . PHE A 1 205 ? -10.354 -11.774 -17.609 1.00 87.44 205 PHE A O 1
ATOM 1615 N N . LEU A 1 206 ? -8.602 -12.844 -16.723 1.00 87.25 206 LEU A N 1
ATOM 1616 C CA . LEU A 1 206 ? -9.378 -13.983 -16.238 1.00 87.25 206 LEU A CA 1
ATOM 1617 C C . LEU A 1 206 ? -10.347 -13.540 -15.134 1.00 87.25 206 LEU A C 1
ATOM 1619 O O . LEU A 1 206 ? -11.536 -13.846 -15.193 1.00 87.25 206 LEU A O 1
ATOM 1623 N N . PHE A 1 207 ? -9.851 -12.775 -14.159 1.00 85.62 207 PHE A N 1
ATOM 1624 C CA . PHE A 1 207 ? -10.655 -12.265 -13.052 1.00 85.62 207 PHE A CA 1
ATOM 1625 C C . PHE A 1 207 ? -11.677 -11.214 -13.495 1.00 85.62 207 PHE A C 1
ATOM 1627 O O . PHE A 1 207 ? -12.760 -11.160 -12.921 1.00 85.62 207 PHE A O 1
ATOM 1634 N N . SER A 1 208 ? -11.391 -10.413 -14.526 1.00 82.44 208 SER A N 1
ATOM 1635 C CA . SER A 1 208 ? -12.358 -9.440 -15.051 1.00 82.44 208 SER A CA 1
ATOM 1636 C C . SER A 1 208 ? -13.527 -10.088 -15.798 1.00 82.44 208 SER A C 1
ATOM 1638 O O . SER A 1 208 ? -14.594 -9.485 -15.881 1.00 82.44 208 SER A O 1
ATOM 1640 N N . LYS A 1 209 ? -13.349 -11.312 -16.314 1.00 84.75 209 LYS A N 1
ATOM 1641 C CA . LYS A 1 209 ? -14.400 -12.107 -16.970 1.00 84.75 209 LYS A CA 1
ATOM 1642 C C . LYS A 1 209 ? -15.264 -12.923 -16.010 1.00 84.75 209 LYS A C 1
ATOM 1644 O O . LYS A 1 209 ? -16.263 -13.490 -16.448 1.00 84.75 209 LYS A O 1
ATOM 1649 N N . MET A 1 210 ? -14.887 -13.028 -14.736 1.00 81.31 210 MET A N 1
ATOM 1650 C CA . MET A 1 210 ? -15.670 -13.799 -13.776 1.00 81.31 210 MET A CA 1
ATOM 1651 C C . MET A 1 210 ? -17.036 -13.140 -13.517 1.00 81.31 210 MET A C 1
ATOM 1653 O O . MET A 1 210 ? -17.109 -11.914 -13.381 1.00 81.31 210 MET A O 1
ATOM 1657 N N . PRO A 1 211 ? -18.121 -13.932 -13.408 1.00 66.69 211 PRO A N 1
ATOM 1658 C CA . PRO A 1 211 ? -19.405 -13.403 -12.965 1.00 66.69 211 PRO A CA 1
ATOM 1659 C C . PRO A 1 211 ? -19.226 -12.784 -11.572 1.00 66.69 211 PRO A C 1
ATOM 1661 O O . PRO A 1 211 ? -18.552 -13.364 -10.722 1.00 66.69 211 PRO A O 1
ATOM 1664 N N . TYR A 1 212 ? -19.794 -11.593 -11.355 1.00 70.38 212 TYR A N 1
ATOM 1665 C CA . TYR A 1 212 ? -19.643 -10.792 -10.126 1.00 70.38 212 TYR A CA 1
ATOM 1666 C C . TYR A 1 212 ? -18.262 -10.147 -9.894 1.00 70.38 212 TYR A C 1
ATOM 1668 O O . TYR A 1 212 ? -17.940 -9.748 -8.772 1.00 70.38 212 TYR A O 1
ATOM 1676 N N . ALA A 1 213 ? -17.452 -9.981 -10.947 1.00 74.69 213 ALA A N 1
ATOM 1677 C CA . ALA A 1 213 ? -16.187 -9.242 -10.871 1.00 74.69 213 ALA A CA 1
ATOM 1678 C C . ALA A 1 213 ? -16.353 -7.805 -10.359 1.00 74.69 213 ALA A C 1
ATOM 1680 O O . ALA A 1 213 ? -15.556 -7.324 -9.544 1.00 74.69 213 ALA A O 1
ATOM 1681 N N . TYR A 1 214 ? -17.409 -7.141 -10.816 1.00 78.69 214 TYR A N 1
ATOM 1682 C CA . TYR A 1 214 ? -17.782 -5.802 -10.406 1.00 78.69 214 TYR A CA 1
ATOM 1683 C C . TYR A 1 214 ? -19.300 -5.688 -10.316 1.00 78.69 214 TYR A C 1
ATOM 1685 O O . TYR A 1 214 ? -20.033 -6.250 -11.128 1.00 78.69 214 TYR A O 1
ATOM 1693 N N . PHE A 1 215 ? -19.755 -4.938 -9.324 1.00 81.44 215 PHE A N 1
ATOM 1694 C CA . PHE A 1 215 ? -21.135 -4.502 -9.197 1.00 81.44 215 PHE A CA 1
ATOM 1695 C C . PHE A 1 215 ? -21.166 -3.001 -9.423 1.00 81.44 215 PHE A C 1
ATOM 1697 O O . PHE A 1 215 ? -20.440 -2.273 -8.744 1.00 81.44 215 PHE A O 1
ATOM 1704 N N . TYR A 1 216 ? -21.984 -2.543 -10.367 1.00 82.00 216 TYR A N 1
ATOM 1705 C CA . TYR A 1 216 ? -22.272 -1.119 -10.480 1.00 82.00 216 TYR A CA 1
ATOM 1706 C C . TYR A 1 216 ? -23.168 -0.701 -9.322 1.00 82.00 216 TYR A C 1
ATOM 1708 O O . TYR A 1 216 ? -24.128 -1.393 -8.985 1.00 82.00 216 TYR A O 1
ATOM 1716 N N . VAL A 1 217 ? -22.824 0.421 -8.708 1.00 79.38 217 VAL A N 1
ATOM 1717 C CA . VAL A 1 217 ? -23.613 1.048 -7.653 1.00 79.38 217 VAL A CA 1
ATOM 1718 C C . VAL A 1 217 ? -24.121 2.367 -8.214 1.00 79.38 217 VAL A C 1
ATOM 1720 O O . VAL A 1 217 ? -23.391 3.062 -8.920 1.00 79.38 217 VAL A O 1
ATOM 1723 N N . GLU A 1 218 ? -25.379 2.704 -7.935 1.00 76.56 218 GLU A N 1
ATOM 1724 C CA . GLU A 1 218 ? -25.909 4.025 -8.275 1.00 76.56 218 GLU A CA 1
ATOM 1725 C C . GLU A 1 218 ? -25.065 5.133 -7.635 1.00 76.56 218 GLU A C 1
ATOM 1727 O O . GLU A 1 218 ? -24.388 4.903 -6.631 1.00 76.56 218 GLU A O 1
ATOM 1732 N N . LYS A 1 219 ? -25.099 6.337 -8.227 1.00 77.06 219 LYS A N 1
ATOM 1733 C CA . LYS A 1 219 ? -24.257 7.473 -7.823 1.00 77.06 219 LYS A CA 1
ATOM 1734 C C . LYS A 1 219 ? -24.226 7.644 -6.305 1.00 77.06 219 LYS A C 1
ATOM 1736 O O . LYS A 1 219 ? -25.182 8.121 -5.693 1.00 77.06 219 LYS A O 1
ATOM 1741 N N . VAL A 1 220 ? -23.090 7.297 -5.710 1.00 79.44 220 VAL A N 1
ATOM 1742 C CA . VAL A 1 220 ? -22.901 7.384 -4.265 1.00 79.44 220 VAL A CA 1
ATOM 1743 C C . VAL A 1 220 ? -22.647 8.846 -3.914 1.00 79.44 220 VAL A C 1
ATOM 1745 O O . VAL A 1 220 ? -21.622 9.415 -4.274 1.00 79.44 220 VAL A O 1
ATOM 1748 N N . SER A 1 221 ? -23.589 9.483 -3.218 1.00 86.12 221 SER A N 1
ATOM 1749 C CA . SER A 1 221 ? -23.383 10.844 -2.705 1.00 86.12 221 SER A CA 1
ATOM 1750 C C . SER A 1 221 ? -22.311 10.861 -1.608 1.00 86.12 221 SER A C 1
ATOM 1752 O O . SER A 1 221 ? -22.163 9.894 -0.858 1.00 86.12 221 SER A O 1
ATOM 1754 N N . PHE A 1 222 ? -21.608 11.988 -1.461 1.00 83.69 222 PHE A N 1
ATOM 1755 C CA . PHE A 1 222 ? -20.586 12.197 -0.429 1.00 83.69 222 PHE A CA 1
ATOM 1756 C C . PHE A 1 222 ? -21.090 11.848 0.985 1.00 83.69 222 PHE A C 1
ATOM 1758 O O . PHE A 1 222 ? -20.360 11.251 1.775 1.00 83.69 222 PHE A O 1
ATOM 1765 N N . GLY A 1 223 ? -22.367 12.120 1.285 1.00 84.50 223 GLY A N 1
ATOM 1766 C CA . GLY A 1 223 ? -22.979 11.766 2.571 1.00 84.50 223 GLY A CA 1
ATOM 1767 C C . GLY A 1 223 ? -22.973 10.260 2.867 1.00 84.50 223 GLY A C 1
ATOM 1768 O O . GLY A 1 223 ? -22.714 9.857 3.999 1.00 84.50 223 GLY A O 1
ATOM 1769 N N . HIS A 1 224 ? -23.167 9.414 1.852 1.00 84.62 224 HIS A N 1
ATOM 1770 C CA . HIS A 1 224 ? -23.130 7.956 2.012 1.00 84.62 224 HIS A CA 1
ATOM 1771 C C . HIS A 1 224 ? -21.715 7.458 2.318 1.00 84.62 224 HIS A C 1
ATOM 1773 O O . HIS A 1 224 ? -21.542 6.542 3.118 1.00 84.62 224 HIS A O 1
ATOM 1779 N N . VAL A 1 225 ? -20.695 8.096 1.739 1.00 85.12 225 VAL A N 1
ATOM 1780 C CA . VAL A 1 225 ? -19.284 7.788 2.013 1.00 85.12 225 VAL A CA 1
ATOM 1781 C C . VAL A 1 225 ? -18.936 8.119 3.462 1.00 85.12 225 VAL A C 1
ATOM 1783 O O . VAL A 1 225 ? -18.323 7.309 4.156 1.00 85.12 225 VAL A O 1
ATOM 1786 N N . VAL A 1 226 ? -19.372 9.284 3.949 1.00 86.75 226 VAL A N 1
ATOM 1787 C CA . VAL A 1 226 ? -19.166 9.693 5.345 1.00 86.75 226 VAL A CA 1
ATOM 1788 C C . VAL A 1 226 ? -19.862 8.721 6.299 1.00 86.75 226 VAL A C 1
ATOM 1790 O O . VAL A 1 226 ? -19.232 8.238 7.239 1.00 86.75 226 VAL A O 1
ATOM 1793 N N . LEU A 1 227 ? -21.121 8.361 6.027 1.00 87.44 227 LEU A N 1
ATOM 1794 C CA . LEU A 1 227 ? -21.856 7.368 6.816 1.00 87.44 227 LEU A CA 1
ATOM 1795 C C . LEU A 1 227 ? -21.157 6.004 6.826 1.00 87.44 227 LEU A C 1
ATOM 1797 O O . LEU A 1 227 ? -21.053 5.381 7.881 1.00 87.44 227 LEU A O 1
ATOM 1801 N N . TYR A 1 228 ? -20.625 5.565 5.685 1.00 87.62 228 TYR A N 1
ATOM 1802 C CA . TYR A 1 228 ? -19.867 4.322 5.579 1.00 87.62 228 TYR A CA 1
ATOM 1803 C C . TYR A 1 228 ? -18.618 4.332 6.473 1.00 87.62 228 TYR A C 1
ATOM 1805 O O . TYR A 1 228 ? -18.396 3.394 7.240 1.00 87.62 228 TYR A O 1
ATOM 1813 N N . TYR A 1 229 ? -17.829 5.410 6.455 1.00 87.56 229 TYR A N 1
ATOM 1814 C CA . TYR A 1 229 ? -16.644 5.519 7.313 1.00 87.56 229 TYR A CA 1
ATOM 1815 C C . TYR A 1 229 ? -16.983 5.663 8.801 1.00 87.56 229 TYR A C 1
ATOM 1817 O O . TYR A 1 229 ? -16.282 5.086 9.636 1.00 87.56 229 TYR A O 1
ATOM 1825 N N . ILE A 1 230 ? -18.071 6.360 9.149 1.00 86.94 230 ILE A N 1
ATOM 1826 C CA . ILE A 1 230 ? -18.580 6.417 10.530 1.00 86.94 230 ILE A CA 1
ATOM 1827 C C . ILE A 1 230 ? -18.973 5.015 11.000 1.00 86.94 230 ILE A C 1
ATOM 1829 O O . ILE A 1 230 ? -18.564 4.589 12.081 1.00 86.94 230 ILE A O 1
ATOM 1833 N N . PHE A 1 231 ? -19.714 4.273 10.176 1.00 88.25 231 PHE A N 1
ATOM 1834 C CA . PHE A 1 231 ? -20.108 2.900 10.471 1.00 88.25 231 PHE A CA 1
ATOM 1835 C C . PHE A 1 231 ? -18.888 1.997 10.695 1.00 88.25 231 PHE A C 1
ATOM 1837 O O . PHE A 1 231 ? -18.831 1.280 11.694 1.00 88.25 231 PHE A O 1
ATOM 1844 N N . LEU A 1 232 ? -17.869 2.083 9.834 1.00 86.00 232 LEU A N 1
ATOM 1845 C CA . LEU A 1 232 ? -16.611 1.351 10.012 1.00 86.00 232 LEU A CA 1
ATOM 1846 C C . LEU A 1 232 ? -15.891 1.719 11.319 1.00 86.00 232 LEU A C 1
ATOM 1848 O O . LEU A 1 232 ? -15.382 0.833 12.012 1.00 86.00 232 LEU A O 1
ATOM 1852 N N . GLY A 1 233 ? -15.872 3.004 11.682 1.00 84.69 233 GLY A N 1
ATOM 1853 C CA . GLY A 1 233 ? -15.303 3.482 12.943 1.00 84.69 233 GLY A CA 1
ATOM 1854 C C . GLY A 1 233 ? -16.026 2.918 14.170 1.00 84.69 233 GLY A C 1
ATOM 1855 O O . GLY A 1 233 ? -15.381 2.418 15.095 1.00 84.69 233 GLY A O 1
ATOM 1856 N N . LEU A 1 234 ? -17.362 2.920 14.155 1.00 84.50 234 LEU A N 1
ATOM 1857 C CA . LEU A 1 234 ? -18.191 2.337 15.216 1.00 84.50 234 LEU A CA 1
ATOM 1858 C C . LEU A 1 234 ? -18.004 0.823 15.323 1.00 84.50 234 LEU A C 1
ATOM 1860 O O . LEU A 1 234 ? -17.879 0.289 16.426 1.00 84.50 234 LEU A O 1
ATOM 1864 N N . LEU A 1 235 ? -17.939 0.129 14.187 1.00 84.56 235 LEU A N 1
ATOM 1865 C CA . LEU A 1 235 ? -17.726 -1.314 14.132 1.00 84.56 235 LEU A CA 1
ATOM 1866 C C . LEU A 1 235 ? -16.378 -1.675 14.768 1.00 84.56 235 LEU A C 1
ATOM 1868 O O . LEU A 1 235 ? -16.316 -2.552 15.632 1.00 84.56 235 LEU A O 1
ATOM 1872 N N . LYS A 1 236 ? -15.312 -0.938 14.434 1.00 81.88 236 LYS A N 1
ATOM 1873 C CA . LYS A 1 236 ? -14.000 -1.087 15.076 1.00 81.88 236 LYS A CA 1
ATOM 1874 C C . LYS A 1 236 ? -14.085 -0.874 16.590 1.00 81.88 236 LYS A C 1
ATOM 1876 O O . LYS A 1 236 ? -13.634 -1.737 17.345 1.00 81.88 236 LYS A O 1
ATOM 1881 N N . ALA A 1 237 ? -14.674 0.237 17.035 1.00 79.50 237 ALA A N 1
ATOM 1882 C CA . ALA A 1 237 ? -14.803 0.559 18.456 1.00 79.50 237 ALA A CA 1
ATOM 1883 C C . ALA A 1 237 ? -15.582 -0.525 19.222 1.00 79.50 237 ALA A C 1
ATOM 1885 O O . ALA A 1 237 ? -15.174 -0.947 20.306 1.00 79.50 237 ALA A O 1
ATOM 1886 N N . GLY A 1 238 ? -16.657 -1.048 18.626 1.00 77.06 238 GLY A N 1
ATOM 1887 C CA . GLY A 1 238 ? -17.447 -2.142 19.182 1.00 77.06 238 GLY A CA 1
ATOM 1888 C C . GLY A 1 238 ? -16.662 -3.450 19.308 1.00 77.06 238 GLY A C 1
ATOM 1889 O O . GLY A 1 238 ? -16.756 -4.129 20.338 1.00 77.06 238 GLY A O 1
ATOM 1890 N N . ILE A 1 239 ? -15.848 -3.805 18.305 1.00 78.19 239 ILE A N 1
ATOM 1891 C CA . ILE A 1 239 ? -15.009 -5.007 18.388 1.00 78.19 239 ILE A CA 1
ATOM 1892 C C . ILE A 1 239 ? -13.895 -4.826 19.428 1.00 78.19 239 ILE A C 1
ATOM 1894 O O . ILE A 1 239 ? -13.681 -5.723 20.246 1.00 78.19 239 ILE A O 1
ATOM 1898 N N . GLU A 1 240 ? -13.213 -3.679 19.460 1.00 76.31 240 GLU A N 1
ATOM 1899 C CA . GLU A 1 240 ? -12.182 -3.399 20.468 1.00 76.31 240 GLU A CA 1
ATOM 1900 C C . GLU A 1 240 ? -12.747 -3.436 21.892 1.00 76.31 240 GLU A C 1
ATOM 1902 O O . GLU A 1 240 ? -12.132 -4.034 22.781 1.00 76.31 240 GLU A O 1
ATOM 1907 N N . TYR A 1 241 ? -13.943 -2.880 22.104 1.00 74.31 241 TYR A N 1
ATOM 1908 C CA . TYR A 1 241 ? -14.635 -2.931 23.389 1.00 74.31 241 TYR A CA 1
ATOM 1909 C C . TYR A 1 241 ? -14.950 -4.374 23.809 1.00 74.31 241 TYR A C 1
ATOM 1911 O O . TYR A 1 241 ? -14.616 -4.784 24.924 1.00 74.31 241 TYR A O 1
ATOM 1919 N N . ARG A 1 242 ? -15.508 -5.199 22.907 1.00 71.25 242 ARG A N 1
ATOM 1920 C CA . ARG A 1 242 ? -15.760 -6.629 23.182 1.00 71.25 242 ARG A CA 1
ATOM 1921 C C . ARG A 1 242 ? -14.475 -7.400 23.483 1.00 71.25 242 ARG A C 1
ATOM 1923 O O . ARG A 1 242 ? -14.475 -8.265 24.359 1.00 71.25 242 ARG A O 1
ATOM 1930 N N . LEU A 1 243 ? -13.380 -7.095 22.790 1.00 66.88 243 LEU A N 1
ATOM 1931 C CA . LEU A 1 243 ? -12.087 -7.750 22.989 1.00 66.88 243 LEU A CA 1
ATOM 1932 C C . LEU A 1 243 ? -11.433 -7.357 24.320 1.00 66.88 243 LEU A C 1
ATOM 1934 O O . LEU A 1 243 ? -10.894 -8.229 25.004 1.00 66.88 243 LEU A O 1
ATOM 1938 N N . LYS A 1 244 ? -11.507 -6.080 24.718 1.00 66.94 244 LYS A N 1
ATOM 1939 C CA . LYS A 1 244 ? -11.064 -5.627 26.048 1.00 66.94 244 LYS A CA 1
ATOM 1940 C C . LYS A 1 244 ? -11.910 -6.261 27.153 1.00 66.94 244 LYS A C 1
ATOM 1942 O O . LYS A 1 244 ? -11.344 -6.790 28.105 1.00 66.94 244 LYS A O 1
ATOM 1947 N N . LYS A 1 245 ? -13.236 -6.327 26.979 1.00 66.44 245 LYS A N 1
ATOM 1948 C CA . LYS A 1 245 ? -14.158 -6.973 27.929 1.00 66.44 245 LYS A CA 1
ATOM 1949 C C . LYS A 1 245 ? -13.873 -8.471 28.103 1.00 66.44 245 LYS A C 1
ATOM 1951 O O . LYS A 1 245 ? -13.808 -8.943 29.233 1.00 66.44 245 LYS A O 1
ATOM 1956 N N . LYS A 1 246 ? -13.627 -9.217 27.015 1.00 62.00 246 LYS A N 1
ATOM 1957 C CA . LYS A 1 246 ? -13.236 -10.641 27.085 1.00 62.00 246 LYS A CA 1
ATOM 1958 C C . LYS A 1 246 ? -11.890 -10.859 27.784 1.00 62.00 246 LYS A C 1
ATOM 1960 O O . LYS A 1 246 ? -11.770 -11.806 28.554 1.00 62.00 246 LYS A O 1
ATOM 1965 N N . ARG A 1 247 ? -10.891 -9.993 27.558 1.00 58.75 247 ARG A N 1
ATOM 1966 C CA . ARG A 1 247 ? -9.610 -10.051 28.291 1.00 58.75 247 ARG A CA 1
ATOM 1967 C C . ARG A 1 247 ? -9.791 -9.785 29.784 1.00 58.75 247 ARG A C 1
ATOM 1969 O O . ARG A 1 247 ? -9.192 -10.491 30.582 1.00 58.75 247 ARG A O 1
ATOM 1976 N N . PHE A 1 248 ? -10.636 -8.823 30.146 1.00 55.34 248 PHE A N 1
ATOM 1977 C CA . PHE A 1 248 ? -10.918 -8.495 31.544 1.00 55.34 248 PHE A CA 1
ATOM 1978 C C . PHE A 1 248 ? -11.635 -9.647 32.269 1.00 55.34 248 PHE A C 1
ATOM 1980 O O . PHE A 1 248 ? -11.227 -10.041 33.355 1.00 55.34 248 PHE A O 1
ATOM 1987 N N . LEU A 1 249 ? -12.629 -10.267 31.621 1.00 55.16 249 LEU A N 1
ATOM 1988 C CA . LEU A 1 249 ? -13.319 -11.456 32.140 1.00 55.16 249 LEU A CA 1
ATOM 1989 C C . LEU A 1 249 ? -12.390 -12.677 32.248 1.00 55.16 249 LEU A C 1
ATOM 1991 O O . LEU A 1 249 ? -12.431 -13.392 33.240 1.00 55.16 249 LEU A O 1
ATOM 1995 N N . SER A 1 250 ? -11.507 -12.891 31.269 1.00 55.47 250 SER A N 1
ATOM 1996 C CA . SER A 1 250 ? -10.510 -13.970 31.317 1.00 55.47 250 SER A CA 1
ATOM 1997 C C . SER A 1 250 ? -9.467 -13.779 32.422 1.00 55.47 250 SER A C 1
ATOM 1999 O O . SER A 1 250 ? -8.984 -14.777 32.946 1.00 55.47 250 SER A O 1
ATOM 2001 N N . PHE A 1 251 ? -9.103 -12.540 32.762 1.00 52.84 251 PHE A N 1
ATOM 2002 C CA . PHE A 1 251 ? -8.219 -12.249 33.896 1.00 52.84 251 PHE A CA 1
ATOM 2003 C C . PHE A 1 251 ? -8.936 -12.438 35.237 1.00 52.84 251 PHE A C 1
ATOM 2005 O O . PHE A 1 251 ? -8.344 -12.984 36.160 1.00 52.84 251 PHE A O 1
ATOM 2012 N N . ALA A 1 252 ? -10.211 -12.049 35.328 1.00 53.12 252 ALA A N 1
ATOM 2013 C CA . ALA A 1 252 ? -11.012 -12.230 36.536 1.00 53.12 252 ALA A CA 1
ATOM 2014 C C . ALA A 1 252 ? -11.244 -13.714 36.875 1.00 53.12 252 ALA A C 1
ATOM 2016 O O . ALA A 1 252 ? -11.147 -14.088 38.034 1.00 53.12 252 ALA A O 1
ATOM 2017 N N . ILE A 1 253 ? -11.478 -14.568 35.872 1.00 54.19 253 ILE A N 1
ATOM 2018 C CA . ILE A 1 253 ? -11.700 -16.015 36.067 1.00 54.19 253 ILE A CA 1
ATOM 2019 C C . ILE A 1 253 ? -10.399 -16.765 36.403 1.00 54.19 253 ILE A C 1
ATOM 2021 O O . ILE A 1 253 ? -10.448 -17.827 37.003 1.00 54.19 253 ILE A O 1
ATOM 2025 N N . LYS A 1 254 ? -9.227 -16.237 36.023 1.00 51.72 254 LYS A N 1
ATOM 2026 C CA . LYS A 1 254 ? -7.926 -16.878 36.290 1.00 51.72 254 LYS A CA 1
ATOM 2027 C C . LYS A 1 254 ? -7.336 -16.519 37.665 1.00 51.72 254 LYS A C 1
ATOM 2029 O O . LYS A 1 254 ? -6.357 -17.135 38.071 1.00 51.72 254 LYS A O 1
ATOM 2034 N N . ASN A 1 255 ? -7.913 -15.520 38.335 1.00 49.81 255 ASN A N 1
ATOM 2035 C CA . ASN A 1 255 ? -7.533 -15.037 39.669 1.00 49.81 255 ASN A CA 1
ATOM 2036 C C . ASN A 1 255 ? -8.573 -15.402 40.756 1.00 49.81 255 ASN A C 1
ATOM 2038 O O . ASN A 1 255 ? -8.518 -14.847 41.852 1.00 49.81 255 ASN A O 1
ATOM 2042 N N . LEU A 1 256 ? -9.517 -16.290 40.434 1.00 45.91 256 LEU A N 1
ATOM 2043 C CA . LEU A 1 256 ? -10.508 -16.905 41.324 1.00 45.91 256 LEU A CA 1
ATOM 2044 C C . LEU A 1 256 ? -10.197 -18.400 41.420 1.00 45.91 256 LEU A C 1
ATOM 2046 O O . LEU A 1 256 ? -10.334 -18.944 42.534 1.00 45.91 256 LEU A O 1
#

Secondary structure (DSSP, 8-state):
-HHHHHHHHHHHHHS---HHHHHHHHHHHHHHHHHHTTT-HHHHHHHHHHHHHHHHHHTT----HHHHHHHHHHHHHHH-GGGGG-HHHHHHHHHHHHHHHHHHHHHHHHHHHSTT---HHHHHHHHHHHHHHHHHHHHHHHHHHHHSEE-THHHHHHHHHHHHHHHHHHHHHHHHHHTTT-HHHHHHHHHHHHHHHHHHHHHHHHHHTSTTS-EE-----HHHHHHHHHHHHHHHHHHHHHHHHHHHHHHHHHT-

Radius of gyration: 21.26 Å; chains: 1; bounding box: 56×48×64 Å

Foldseek 3Di:
DVLLLVVQLVVCVVPPDDLLVSLVVSLVVLVVVCVVVPVDVLSVLVSLLNNLVSVVVVVVDPQDNVNSLVVSVVVVCVVPVCLVVDLSSQLVSLLVVLCVLQLVVQVVVLCVVCVDDPPPVVSLLSSLLSSQVSSLLRCQLSCCQPVQKRFPLSSVLSSPLVVLVSVLVVLVVVLVVCCVPDVVVNVVSVVVNVVSVVVNVVSVVVLCPDVRRMDGHPNDDPVNSVVSVVVVVVVSVVVVVVVVVVVVVVVVVVVD

pLDDT: mean 80.4, std 9.6, range [45.91, 93.19]

Sequence (256 aa):
VSIVAGCFYMFFRILPINRKCKLISTVIMLLAYMIVVETRPSVIRATVMTITVLLGIAIERESDFTSMVSLSALILLIVNPYNIFDIGFQLSYICIVSIFWFYPLFERFEKAVFSDSKNFLGKIVVKLFCVSLAVWIGVAGVIAYYFNMVTPVTIIANIFIVPLLTVVVALGFGMLLLSSFVPSSAMFFAQCLKLVLNIKIGLIFLFSKMPYAYFYVEKVSFGHVVLYYIFLGLLKAGIEYRLKKKRFLSFAIKNL